Protein AF-S9QUI6-F1 (afdb_monomer_lite)

Structure (mmCIF, N/CA/C/O backbone):
data_AF-S9QUI6-F1
#
_entry.id   AF-S9QUI6-F1
#
loop_
_atom_site.group_PDB
_atom_site.id
_atom_site.type_symbol
_atom_site.label_atom_id
_atom_site.label_alt_id
_atom_site.label_comp_id
_atom_site.label_asym_id
_atom_site.label_entity_id
_atom_site.label_seq_id
_atom_site.pdbx_PDB_ins_code
_atom_site.Cartn_x
_atom_site.Cartn_y
_atom_site.Cartn_z
_atom_site.occupancy
_atom_site.B_iso_or_equiv
_atom_site.auth_seq_id
_atom_site.auth_comp_id
_atom_site.auth_asym_id
_atom_site.auth_atom_id
_atom_site.pdbx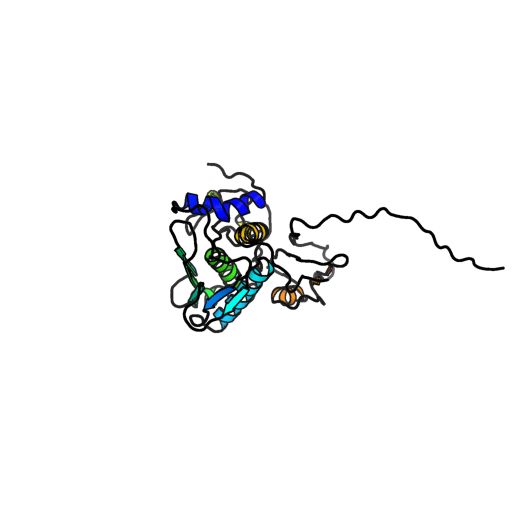_PDB_model_num
ATOM 1 N N . MET A 1 1 ? 25.481 9.337 -5.576 1.00 57.69 1 MET A N 1
ATOM 2 C CA . MET A 1 1 ? 26.014 8.060 -5.051 1.00 57.69 1 MET A CA 1
ATOM 3 C C . MET A 1 1 ? 25.507 6.963 -5.961 1.00 57.69 1 MET A C 1
ATOM 5 O O . MET A 1 1 ? 24.336 7.025 -6.307 1.00 57.69 1 MET A O 1
ATOM 9 N N . SER A 1 2 ? 26.355 6.026 -6.379 1.00 69.44 2 SER A N 1
ATOM 10 C CA . SER A 1 2 ? 25.908 4.877 -7.174 1.00 69.44 2 SER A CA 1
ATOM 11 C C . SER A 1 2 ? 24.993 3.977 -6.339 1.00 69.44 2 SER A C 1
ATOM 13 O O . SER A 1 2 ? 25.210 3.835 -5.134 1.00 69.44 2 SER A O 1
ATOM 15 N N . ALA A 1 3 ? 23.973 3.397 -6.971 1.00 80.00 3 ALA A N 1
ATOM 16 C CA . ALA A 1 3 ? 23.056 2.469 -6.322 1.00 80.00 3 ALA A CA 1
ATOM 17 C C . ALA A 1 3 ? 23.801 1.230 -5.795 1.00 80.00 3 ALA A C 1
ATOM 19 O O . ALA A 1 3 ? 24.728 0.737 -6.438 1.00 80.00 3 ALA A O 1
ATOM 20 N N . MET A 1 4 ? 23.378 0.709 -4.642 1.00 85.56 4 MET A N 1
ATOM 21 C CA . MET A 1 4 ? 23.984 -0.475 -4.016 1.00 85.56 4 MET A CA 1
ATOM 22 C C . MET A 1 4 ? 22.961 -1.613 -3.904 1.00 85.56 4 MET A C 1
ATOM 24 O O . MET A 1 4 ? 21.781 -1.336 -3.667 1.00 85.56 4 MET A O 1
ATOM 28 N N . PRO A 1 5 ? 23.363 -2.894 -4.025 1.00 89.50 5 PRO A N 1
ATOM 29 C CA . PRO A 1 5 ? 22.487 -4.001 -3.652 1.00 89.50 5 PRO A CA 1
ATOM 30 C C . PRO A 1 5 ? 22.103 -3.887 -2.173 1.00 89.50 5 PRO A C 1
ATOM 32 O O . PRO A 1 5 ? 22.959 -3.619 -1.329 1.00 89.50 5 PRO A O 1
ATOM 35 N N . ALA A 1 6 ? 20.830 -4.106 -1.847 1.00 92.50 6 ALA A N 1
ATOM 36 C CA . ALA A 1 6 ? 20.338 -4.035 -0.474 1.00 92.50 6 ALA A CA 1
ATOM 37 C C . ALA A 1 6 ? 19.440 -5.226 -0.138 1.00 92.50 6 ALA A C 1
ATOM 39 O O . ALA A 1 6 ? 18.602 -5.640 -0.941 1.00 92.50 6 ALA A O 1
ATOM 40 N N . ALA A 1 7 ? 19.603 -5.762 1.072 1.00 94.81 7 ALA A N 1
ATOM 41 C CA . ALA A 1 7 ? 18.718 -6.792 1.599 1.00 94.81 7 ALA A CA 1
ATOM 42 C C . ALA A 1 7 ? 17.319 -6.218 1.871 1.00 94.81 7 ALA A C 1
ATOM 44 O O . ALA A 1 7 ? 17.175 -5.036 2.186 1.00 94.81 7 ALA A O 1
ATOM 45 N N . THR A 1 8 ? 16.290 -7.068 1.848 1.00 94.31 8 THR A N 1
ATOM 46 C CA . THR A 1 8 ? 14.895 -6.680 2.127 1.00 94.31 8 THR A CA 1
ATOM 47 C C . THR A 1 8 ? 14.743 -5.919 3.452 1.00 94.31 8 THR A C 1
ATOM 49 O O . THR A 1 8 ? 13.993 -4.951 3.523 1.00 94.31 8 THR A O 1
ATOM 52 N N . GLN A 1 9 ? 15.511 -6.280 4.488 1.00 94.88 9 GLN A N 1
ATOM 53 C CA . GLN A 1 9 ? 15.510 -5.564 5.770 1.00 94.88 9 GLN A CA 1
ATOM 54 C C . GLN A 1 9 ? 16.021 -4.121 5.652 1.00 94.88 9 GLN A C 1
ATOM 56 O O . GLN A 1 9 ? 15.495 -3.226 6.309 1.00 94.88 9 GLN A O 1
ATOM 61 N N . THR A 1 10 ? 17.033 -3.884 4.817 1.00 97.31 10 THR A N 1
ATOM 62 C CA . THR A 1 10 ? 17.570 -2.543 4.556 1.00 97.31 10 THR A CA 1
ATOM 63 C C . THR A 1 10 ? 16.540 -1.682 3.833 1.00 97.31 10 THR A C 1
ATOM 65 O O . THR A 1 10 ? 16.342 -0.532 4.215 1.00 97.31 10 THR A O 1
ATOM 68 N N . LEU A 1 11 ? 15.844 -2.252 2.843 1.00 97.56 11 LEU A N 1
ATOM 69 C CA . LEU A 1 11 ? 14.740 -1.589 2.143 1.00 97.56 11 LEU A CA 1
ATOM 70 C C . LEU A 1 11 ? 13.614 -1.214 3.122 1.00 97.56 11 LEU A C 1
ATOM 72 O O . LEU A 1 11 ? 13.184 -0.064 3.170 1.00 97.56 11 LEU A O 1
ATOM 76 N N . ALA A 1 12 ? 13.207 -2.156 3.976 1.00 97.56 12 ALA A N 1
ATOM 77 C CA . ALA A 1 12 ? 12.178 -1.940 4.991 1.00 97.56 12 ALA A CA 1
ATOM 78 C C . ALA A 1 12 ? 12.547 -0.845 6.009 1.00 97.56 12 ALA A C 1
ATOM 80 O O . ALA A 1 12 ? 11.722 0.008 6.348 1.00 97.56 12 ALA A O 1
ATOM 81 N N . HIS A 1 13 ? 13.797 -0.842 6.482 1.00 96.56 13 HIS A N 1
ATOM 82 C CA . HIS A 1 13 ? 14.309 0.206 7.365 1.00 96.56 13 HIS A CA 1
ATOM 83 C C . HIS A 1 13 ? 14.313 1.569 6.667 1.00 96.56 13 HIS A C 1
ATOM 85 O O . HIS A 1 13 ? 13.917 2.571 7.262 1.00 96.56 13 HIS A O 1
ATOM 91 N N . TYR A 1 14 ? 14.719 1.618 5.395 1.00 97.25 14 TYR A N 1
ATOM 92 C CA . TYR A 1 14 ? 14.745 2.864 4.640 1.00 97.25 14 TYR A CA 1
ATOM 93 C C . TYR A 1 14 ? 13.354 3.505 4.551 1.00 97.25 14 TYR A C 1
ATOM 95 O O . TYR A 1 14 ? 13.214 4.667 4.925 1.00 97.25 14 TYR A O 1
ATOM 103 N N . MET A 1 15 ? 12.321 2.738 4.178 1.00 97.69 15 MET A N 1
ATOM 104 C CA . MET A 1 15 ? 10.939 3.244 4.067 1.00 97.69 15 MET A CA 1
ATOM 105 C C . MET A 1 15 ? 10.377 3.802 5.380 1.00 97.69 15 MET A C 1
ATOM 107 O O . MET A 1 15 ? 9.485 4.642 5.360 1.00 97.69 15 MET A O 1
ATOM 111 N N . THR A 1 16 ? 10.857 3.325 6.528 1.00 97.00 16 THR A N 1
ATOM 112 C CA . THR A 1 16 ? 10.292 3.674 7.843 1.00 97.00 16 THR A CA 1
ATOM 113 C C . THR A 1 16 ? 11.088 4.732 8.599 1.00 97.00 16 THR A C 1
ATOM 115 O O . THR A 1 16 ? 10.525 5.359 9.495 1.00 97.00 16 THR A O 1
ATOM 118 N N . HIS A 1 17 ? 12.370 4.920 8.266 1.00 93.50 17 HIS A N 1
ATOM 119 C CA . HIS A 1 17 ? 13.295 5.768 9.027 1.00 93.50 17 HIS A CA 1
ATOM 120 C C . HIS A 1 17 ? 14.046 6.783 8.156 1.00 93.50 17 HIS A C 1
ATOM 122 O O . HIS A 1 17 ? 14.102 7.976 8.456 1.00 93.50 17 HIS A O 1
ATOM 128 N N . GLU A 1 18 ? 14.660 6.308 7.075 1.00 94.75 18 GLU A N 1
ATOM 129 C CA . GLU A 1 18 ? 15.613 7.114 6.305 1.00 94.75 18 GLU A CA 1
ATOM 130 C C . GLU A 1 18 ? 14.945 7.936 5.206 1.00 94.75 18 GLU A C 1
ATOM 132 O O . GLU A 1 18 ? 15.421 9.026 4.901 1.00 94.75 18 GLU A O 1
ATOM 137 N N . TYR A 1 19 ? 13.835 7.454 4.641 1.00 95.81 19 TYR A N 1
ATOM 138 C CA . TYR A 1 19 ? 13.061 8.199 3.651 1.00 95.81 19 TYR A CA 1
ATOM 139 C C . TYR A 1 19 ? 12.585 9.541 4.220 1.00 95.81 19 TYR A C 1
ATOM 141 O O . TYR A 1 19 ? 12.896 10.591 3.671 1.00 95.81 19 TYR A O 1
ATOM 149 N N . TRP A 1 20 ? 11.927 9.529 5.383 1.00 94.44 20 TRP A N 1
ATOM 150 C CA . TRP A 1 20 ? 11.390 10.743 6.009 1.00 94.44 20 TRP A CA 1
ATOM 151 C C . TRP A 1 20 ? 12.479 11.758 6.372 1.00 94.44 20 TRP A C 1
ATOM 153 O O . TRP A 1 20 ? 12.295 12.964 6.207 1.00 94.44 20 TRP A O 1
ATOM 163 N N . ARG A 1 21 ? 13.649 11.269 6.802 1.00 92.00 21 ARG A N 1
ATOM 164 C CA . ARG A 1 21 ? 14.838 12.103 7.014 1.00 92.00 21 ARG A CA 1
ATOM 165 C C . ARG A 1 21 ? 15.329 12.718 5.701 1.00 92.00 21 ARG A C 1
ATOM 167 O O . ARG A 1 21 ? 15.701 13.889 5.689 1.00 92.00 21 ARG A O 1
ATOM 174 N N . ALA A 1 22 ? 15.371 11.937 4.624 1.00 92.19 22 ALA A N 1
ATOM 175 C CA . ALA A 1 22 ? 15.836 12.388 3.315 1.00 92.19 22 ALA A CA 1
ATOM 176 C C . ALA A 1 22 ? 14.895 13.429 2.683 1.00 92.19 22 ALA A C 1
ATOM 178 O O . ALA A 1 22 ? 15.376 14.356 2.038 1.00 92.19 22 ALA A O 1
ATOM 179 N N . GLU A 1 23 ? 13.595 13.345 2.966 1.00 92.12 23 GLU A N 1
ATOM 180 C CA . GLU A 1 23 ? 12.584 14.362 2.628 1.00 92.12 23 GLU A CA 1
ATOM 181 C C . GLU A 1 23 ? 12.680 15.635 3.503 1.00 92.12 23 GLU A C 1
ATOM 183 O O . GLU A 1 23 ? 11.894 16.569 3.353 1.00 92.12 23 GLU A O 1
ATOM 188 N N . GLY A 1 24 ? 13.638 15.705 4.436 1.00 91.62 24 GLY A N 1
ATOM 189 C CA . GLY A 1 24 ? 13.878 16.887 5.269 1.00 91.62 24 GLY A CA 1
ATOM 190 C C . GLY A 1 24 ? 12.848 17.101 6.382 1.00 91.62 24 GLY A C 1
ATOM 191 O O . GLY A 1 24 ? 12.740 18.207 6.918 1.00 91.62 24 GLY A O 1
ATOM 192 N N . LEU A 1 25 ? 12.088 16.066 6.750 1.00 92.31 25 LEU A N 1
ATOM 193 C CA . LEU A 1 25 ? 11.063 16.158 7.789 1.00 92.31 25 LEU A CA 1
ATOM 194 C C . LEU A 1 25 ? 11.679 16.173 9.201 1.00 92.31 25 LEU A C 1
ATOM 196 O O . LEU A 1 25 ? 12.752 15.611 9.432 1.00 92.31 25 LEU A O 1
ATOM 200 N N . PRO A 1 26 ? 11.005 16.785 10.196 1.00 90.38 26 PRO A N 1
ATOM 201 C CA . PRO A 1 26 ? 11.533 16.914 11.558 1.00 90.38 26 PRO A CA 1
ATOM 202 C C . PRO A 1 26 ? 11.476 15.612 12.378 1.00 90.38 26 PRO A C 1
ATOM 204 O O . PRO A 1 26 ? 11.795 15.626 13.567 1.00 90.38 26 PRO A O 1
ATOM 207 N N . PHE A 1 27 ? 11.063 14.503 11.766 1.00 90.81 27 PHE A N 1
ATOM 208 C CA . PHE A 1 27 ? 10.958 13.178 12.363 1.00 90.81 27 PHE A CA 1
ATOM 209 C C . PHE A 1 27 ? 11.619 12.140 11.458 1.00 90.81 27 PHE A C 1
ATOM 211 O O . PHE A 1 27 ? 11.662 12.287 10.241 1.00 90.81 27 PHE A O 1
ATOM 218 N N . THR A 1 28 ? 12.107 11.061 12.062 1.00 91.38 28 THR A N 1
ATOM 219 C CA . THR A 1 28 ? 12.644 9.917 11.317 1.00 91.38 28 THR A CA 1
ATOM 220 C C . THR A 1 28 ? 11.572 8.874 11.044 1.00 91.38 28 THR A C 1
ATOM 222 O O . THR A 1 28 ? 11.625 8.216 10.023 1.00 91.38 28 THR A O 1
ATOM 225 N N . THR A 1 29 ? 10.564 8.747 11.903 1.00 95.00 29 THR A N 1
ATOM 226 C CA . THR A 1 29 ? 9.504 7.745 11.760 1.00 95.00 29 THR A CA 1
ATOM 227 C C . THR A 1 29 ? 8.148 8.424 11.703 1.00 95.00 29 THR A C 1
ATOM 229 O O . THR A 1 29 ? 7.872 9.292 12.527 1.00 95.00 29 THR A O 1
ATOM 232 N N . LEU A 1 30 ? 7.293 7.996 10.775 1.00 97.38 30 LEU A N 1
ATOM 233 C CA . LEU A 1 30 ? 5.915 8.459 10.639 1.00 97.38 30 LEU A CA 1
ATOM 234 C C . LEU A 1 30 ? 4.957 7.301 10.938 1.00 97.38 30 LEU A C 1
ATOM 236 O O . LEU A 1 30 ? 5.094 6.233 10.349 1.00 97.38 30 LEU A O 1
ATOM 240 N N . ARG A 1 31 ? 4.006 7.474 11.864 1.00 97.75 31 ARG A N 1
ATOM 241 C CA . ARG A 1 31 ? 2.974 6.454 12.147 1.00 97.75 31 ARG A CA 1
ATOM 242 C C . ARG A 1 31 ? 1.759 7.003 12.884 1.00 97.75 31 ARG A C 1
ATOM 244 O O . ARG A 1 31 ? 1.856 7.996 13.604 1.00 97.75 31 ARG A O 1
ATOM 251 N N . HIS A 1 32 ? 0.624 6.319 12.799 1.00 97.62 32 HIS A N 1
ATOM 252 C CA . HIS A 1 32 ? -0.526 6.600 13.656 1.00 97.62 32 HIS A CA 1
ATOM 253 C C . HIS A 1 32 ? -0.232 6.264 15.124 1.00 97.62 32 HIS A C 1
ATOM 255 O O . HIS A 1 32 ? 0.371 5.236 15.441 1.00 97.62 32 HIS A O 1
ATOM 261 N N . ALA A 1 33 ? -0.724 7.102 16.040 1.00 94.19 33 ALA A N 1
ATOM 262 C CA . ALA A 1 33 ? -0.761 6.753 17.456 1.00 94.19 33 ALA A CA 1
ATOM 263 C C . ALA A 1 33 ? -1.793 5.643 17.702 1.00 94.19 33 ALA A C 1
ATOM 265 O O . ALA A 1 33 ? -2.994 5.847 17.502 1.00 94.19 33 ALA A O 1
ATOM 266 N N . VAL A 1 34 ? -1.303 4.497 18.170 1.00 92.00 34 VAL A N 1
ATOM 267 C CA . VAL A 1 34 ? -2.084 3.345 18.634 1.00 92.00 34 VAL A CA 1
ATOM 268 C C . VAL A 1 34 ? -1.510 2.856 19.962 1.00 92.00 34 VAL A C 1
ATOM 270 O O . VAL A 1 34 ? -0.319 3.025 20.229 1.00 92.00 34 VAL A O 1
ATOM 273 N N . THR A 1 35 ? -2.336 2.243 20.803 1.00 89.25 35 THR A N 1
ATOM 274 C CA . THR A 1 35 ? -1.895 1.659 22.081 1.00 89.25 35 THR A CA 1
ATOM 275 C C . THR A 1 35 ? -1.886 0.131 21.986 1.00 89.25 35 THR A C 1
ATOM 277 O O . THR A 1 35 ? -2.474 -0.430 21.060 1.00 89.25 35 THR A O 1
ATOM 280 N N . PRO A 1 36 ? -1.256 -0.592 22.931 1.00 85.19 36 PRO A N 1
ATOM 281 C CA . PRO A 1 36 ? -1.354 -2.052 22.976 1.00 85.19 36 PRO A CA 1
ATOM 282 C C . PRO A 1 36 ? -2.796 -2.580 23.057 1.00 85.19 36 PRO A C 1
ATOM 284 O O . PRO A 1 36 ? -3.049 -3.700 22.632 1.00 85.19 36 PRO A O 1
ATOM 287 N N . THR A 1 37 ? -3.727 -1.779 23.585 1.00 85.94 37 THR A N 1
ATOM 288 C CA . THR A 1 37 ? -5.143 -2.134 23.774 1.00 85.94 37 THR A CA 1
ATOM 289 C C . THR A 1 37 ? -6.086 -1.489 22.755 1.00 85.94 37 THR A C 1
ATOM 291 O O . THR A 1 37 ? -7.244 -1.884 22.671 1.00 85.94 37 THR A O 1
ATOM 294 N N . ASN A 1 38 ? -5.618 -0.511 21.974 1.00 90.31 38 ASN A N 1
ATOM 295 C CA . ASN A 1 38 ? -6.395 0.167 20.943 1.00 90.31 38 ASN A CA 1
ATOM 296 C C . ASN A 1 38 ? -5.560 0.317 19.666 1.00 90.31 38 ASN A C 1
ATOM 298 O O . ASN A 1 38 ? -4.773 1.256 19.519 1.00 90.31 38 ASN A O 1
ATOM 302 N N . LYS A 1 39 ? -5.771 -0.625 18.745 1.00 94.25 39 LYS A N 1
ATOM 303 C CA . LYS A 1 39 ? -5.123 -0.715 17.430 1.00 94.25 39 LYS A CA 1
ATOM 304 C C . LYS A 1 39 ? -6.011 -0.206 16.291 1.00 94.25 39 LYS A C 1
ATOM 306 O O . LYS A 1 39 ? -5.760 -0.514 15.130 1.00 94.25 39 LYS A O 1
ATOM 311 N N . VAL A 1 40 ? -7.058 0.554 16.614 1.00 96.81 40 VAL A N 1
ATOM 312 C CA . VAL A 1 40 ? -8.049 0.990 15.628 1.00 96.81 40 VAL A CA 1
ATOM 313 C C . VAL A 1 40 ? -7.549 2.201 14.843 1.00 96.81 40 VAL A C 1
ATOM 315 O O . VAL A 1 40 ? -7.233 3.250 15.413 1.00 96.81 40 VAL A O 1
ATOM 318 N N . VAL A 1 41 ? -7.573 2.083 13.517 1.00 98.06 41 VAL A N 1
ATOM 319 C CA . VAL A 1 41 ? -7.421 3.198 12.581 1.00 98.06 41 VAL A CA 1
ATOM 320 C C . VAL A 1 41 ? -8.751 3.404 11.866 1.00 98.06 41 VAL A C 1
ATOM 322 O O . VAL A 1 41 ? -9.195 2.558 11.094 1.00 98.06 41 VAL A O 1
ATOM 325 N N . THR A 1 42 ? -9.431 4.517 12.148 1.00 98.50 42 THR A N 1
ATOM 326 C CA . THR A 1 42 ? -10.700 4.819 11.481 1.00 98.50 42 THR A CA 1
ATOM 327 C C . THR A 1 42 ? -10.459 5.313 10.062 1.00 98.50 42 THR A C 1
ATOM 329 O O . THR A 1 42 ? -9.605 6.172 9.838 1.00 98.50 42 THR A O 1
ATOM 332 N N . VAL A 1 43 ? -11.231 4.795 9.115 1.00 98.81 43 VAL A N 1
ATOM 333 C CA . VAL A 1 43 ? -11.142 5.146 7.695 1.00 98.81 43 VAL A CA 1
ATOM 334 C C . VAL A 1 43 ? -12.486 5.666 7.213 1.00 98.81 43 VAL A C 1
ATOM 336 O O . VAL A 1 43 ? -13.525 5.183 7.654 1.00 98.81 43 VAL A O 1
ATOM 339 N N . ASN A 1 44 ? -12.484 6.645 6.322 1.00 98.75 44 ASN A N 1
ATOM 340 C CA . ASN A 1 44 ? -13.707 7.168 5.735 1.00 98.75 44 ASN A CA 1
ATOM 341 C C . ASN A 1 44 ? -13.647 7.049 4.219 1.00 98.75 44 ASN A C 1
ATOM 343 O O . ASN A 1 44 ? -12.803 7.672 3.581 1.00 98.75 44 ASN A O 1
ATOM 347 N N . LEU A 1 45 ? -14.547 6.228 3.680 1.00 98.81 45 LEU A N 1
ATOM 348 C CA . LEU A 1 45 ? -14.633 5.906 2.259 1.00 98.81 45 LEU A CA 1
ATOM 349 C C . LEU A 1 45 ? -15.788 6.636 1.558 1.00 98.81 45 LEU A C 1
ATOM 351 O O . LEU A 1 45 ? -16.017 6.404 0.376 1.00 98.81 45 LEU A O 1
ATOM 355 N N . THR A 1 46 ? -16.543 7.495 2.255 1.00 98.56 46 THR A N 1
ATOM 356 C CA . THR A 1 46 ? -17.748 8.124 1.686 1.00 98.56 46 THR A CA 1
ATOM 357 C C . THR A 1 46 ? -17.436 9.121 0.575 1.00 98.56 46 THR A C 1
ATOM 359 O O . THR A 1 46 ? -18.339 9.482 -0.169 1.00 98.56 46 THR A O 1
ATOM 362 N N . GLY A 1 47 ? -16.181 9.572 0.470 1.00 98.12 47 GLY A N 1
ATOM 363 C CA . GLY A 1 47 ? -15.691 10.407 -0.627 1.00 98.12 47 GLY A CA 1
ATOM 364 C C . GLY A 1 47 ? -15.318 9.630 -1.892 1.00 98.12 47 GLY A C 1
ATOM 365 O O . GLY A 1 47 ? -14.783 10.235 -2.807 1.00 98.12 47 GLY A O 1
ATOM 366 N N . LEU A 1 48 ? -15.551 8.313 -1.938 1.00 98.69 48 LEU A N 1
ATOM 367 C CA . LEU A 1 48 ? -15.280 7.472 -3.103 1.00 98.69 48 LEU A CA 1
ATOM 368 C C . LEU A 1 48 ? -16.576 6.986 -3.765 1.00 98.69 48 LEU A C 1
ATOM 370 O O . LEU A 1 48 ? -17.547 6.629 -3.085 1.00 98.69 48 LEU A O 1
ATOM 374 N N . THR A 1 49 ? -16.525 6.842 -5.087 1.00 98.56 49 THR A N 1
ATOM 375 C CA . THR A 1 49 ? -17.418 6.003 -5.904 1.00 98.56 49 THR A CA 1
ATOM 376 C C . THR A 1 49 ? -17.476 4.552 -5.412 1.00 98.56 49 THR A C 1
ATOM 378 O O . THR A 1 49 ? -16.590 4.079 -4.698 1.00 98.56 49 THR A O 1
ATOM 381 N N . ALA A 1 50 ? -18.514 3.805 -5.803 1.00 98.56 50 ALA A N 1
ATOM 382 C CA . ALA A 1 50 ? -18.713 2.422 -5.356 1.00 98.56 50 ALA A CA 1
ATOM 383 C C . ALA A 1 50 ? -17.527 1.506 -5.716 1.00 98.56 50 ALA A C 1
ATOM 385 O O . ALA A 1 50 ? -17.071 0.716 -4.884 1.00 98.56 50 ALA A O 1
ATOM 386 N N . GLU A 1 51 ? -16.988 1.652 -6.926 1.00 98.44 51 GLU A N 1
ATOM 387 C CA . GLU A 1 51 ? -15.807 0.938 -7.407 1.00 98.44 51 GLU A CA 1
ATOM 388 C C . GLU A 1 51 ? -14.561 1.301 -6.589 1.00 98.44 51 GLU A C 1
ATOM 390 O O . GLU A 1 51 ? -13.816 0.410 -6.171 1.00 98.44 51 GLU A O 1
ATOM 395 N N . GLY A 1 52 ? -14.362 2.591 -6.296 1.00 98.62 52 GLY A N 1
ATOM 396 C CA . GLY A 1 52 ? -13.273 3.064 -5.441 1.00 98.62 52 GLY A CA 1
ATOM 397 C C . GLY A 1 52 ? -13.371 2.519 -4.017 1.00 98.62 52 GLY A C 1
ATOM 398 O O . GLY A 1 52 ? -12.388 2.009 -3.480 1.00 98.62 52 GLY A O 1
ATOM 399 N N . GLN A 1 53 ? -14.565 2.536 -3.414 1.00 98.81 53 GLN A N 1
ATOM 400 C CA . GLN A 1 53 ? -14.784 1.949 -2.088 1.00 98.81 53 GLN A CA 1
ATOM 401 C C . GLN A 1 53 ? -14.478 0.451 -2.072 1.00 98.81 53 GLN A C 1
ATOM 403 O O . GLN A 1 53 ? -13.897 -0.051 -1.109 1.00 98.81 53 GLN A O 1
ATOM 408 N N . TRP A 1 54 ? -14.869 -0.280 -3.120 1.00 98.62 54 TRP A N 1
ATOM 409 C CA . TRP A 1 54 ? -14.586 -1.708 -3.215 1.00 98.62 54 TRP A CA 1
ATOM 410 C C . TRP A 1 54 ? -13.079 -1.976 -3.241 1.00 98.62 54 TRP A C 1
ATOM 412 O O . TRP A 1 54 ? -12.603 -2.757 -2.412 1.00 98.62 54 TRP A O 1
ATOM 422 N N . LEU A 1 55 ? -12.327 -1.283 -4.106 1.00 98.69 55 LEU A N 1
ATOM 423 C CA . LEU A 1 55 ? -10.865 -1.391 -4.186 1.00 98.69 55 LEU A CA 1
ATOM 424 C C . LEU A 1 55 ? -10.183 -1.006 -2.867 1.00 98.69 55 LEU A C 1
ATOM 426 O O . LEU A 1 55 ? -9.328 -1.752 -2.384 1.00 98.69 55 LEU A O 1
ATOM 430 N N . ALA A 1 56 ? -10.593 0.110 -2.257 1.00 98.81 56 ALA A N 1
ATOM 431 C CA . ALA A 1 56 ? -10.057 0.575 -0.981 1.00 98.81 56 ALA A CA 1
ATOM 432 C C . ALA A 1 56 ? -10.246 -0.473 0.124 1.00 98.81 56 ALA A C 1
ATOM 434 O O . ALA A 1 56 ? -9.303 -0.767 0.855 1.00 98.81 56 ALA A O 1
ATOM 435 N N . ARG A 1 57 ? -11.425 -1.105 0.213 1.00 98.75 57 ARG A N 1
ATOM 436 C CA . ARG A 1 57 ? -11.686 -2.192 1.175 1.00 98.75 57 ARG A CA 1
ATOM 437 C C . ARG A 1 57 ? -10.778 -3.397 0.951 1.00 98.75 57 ARG A C 1
ATOM 439 O O . ARG A 1 57 ? -10.227 -3.910 1.921 1.00 98.75 57 ARG A O 1
ATOM 446 N N . GLN A 1 58 ? -10.578 -3.816 -0.301 1.00 98.31 58 GLN A N 1
ATOM 447 C CA . GLN A 1 58 ? -9.689 -4.945 -0.604 1.00 98.31 58 GLN A CA 1
ATOM 448 C C . GLN A 1 58 ? -8.231 -4.612 -0.232 1.00 98.31 58 GLN A C 1
ATOM 450 O O . GLN A 1 58 ? -7.507 -5.453 0.298 1.00 98.31 58 GLN A O 1
ATOM 455 N N . ALA A 1 59 ? -7.798 -3.367 -0.449 1.00 98.62 59 ALA A N 1
ATOM 456 C CA . ALA A 1 59 ? -6.446 -2.927 -0.118 1.00 98.62 59 ALA A CA 1
ATOM 457 C C . ALA A 1 59 ? -6.248 -2.761 1.402 1.00 98.62 59 ALA A C 1
ATOM 459 O O . ALA A 1 59 ? -5.203 -3.134 1.935 1.00 98.62 59 ALA A O 1
ATOM 460 N N . LEU A 1 60 ? -7.263 -2.283 2.129 1.00 98.69 60 LEU A N 1
ATOM 461 C CA . LEU A 1 60 ? -7.273 -2.264 3.597 1.00 98.69 60 LEU A CA 1
ATOM 462 C C . LEU A 1 60 ? -7.235 -3.685 4.178 1.00 98.69 60 LEU A C 1
ATOM 464 O O . LEU A 1 60 ? -6.508 -3.927 5.142 1.00 98.69 60 LEU A O 1
ATOM 468 N N . GLU A 1 61 ? -7.959 -4.639 3.583 1.00 97.25 61 GLU A N 1
ATOM 469 C CA . GLU A 1 61 ? -7.871 -6.060 3.947 1.00 97.25 61 GLU A CA 1
ATOM 470 C C . GLU A 1 61 ? -6.453 -6.607 3.711 1.00 97.25 61 GLU A C 1
ATOM 472 O O . GLU A 1 61 ? -5.906 -7.307 4.567 1.00 97.25 61 GLU A O 1
ATOM 477 N N . ALA A 1 62 ? -5.817 -6.237 2.594 1.00 97.38 62 ALA A N 1
ATOM 478 C CA . ALA A 1 62 ? -4.439 -6.610 2.288 1.00 97.38 62 ALA A CA 1
ATOM 479 C C . ALA A 1 62 ? -3.456 -6.123 3.358 1.00 97.38 62 ALA A C 1
ATOM 481 O O . ALA A 1 62 ? -2.665 -6.918 3.867 1.00 97.38 62 ALA A O 1
ATOM 482 N N . TRP A 1 63 ? -3.538 -4.853 3.757 1.00 98.19 63 TRP A N 1
ATOM 483 C CA . TRP A 1 63 ? -2.710 -4.317 4.836 1.00 98.19 63 TRP A CA 1
ATOM 484 C C . TRP A 1 63 ? -3.022 -4.978 6.181 1.00 98.19 63 TRP A C 1
ATOM 486 O O . TRP A 1 63 ? -2.096 -5.415 6.862 1.00 98.19 63 TRP A O 1
ATOM 496 N N . LYS A 1 64 ? -4.304 -5.150 6.535 1.00 95.88 64 LYS A N 1
ATOM 497 C CA . LYS A 1 64 ? -4.734 -5.826 7.776 1.00 95.88 64 LYS A CA 1
ATOM 498 C C . LYS A 1 64 ? -4.182 -7.247 7.891 1.00 95.88 64 LYS A C 1
ATOM 500 O O . LYS A 1 64 ? -3.895 -7.703 8.992 1.00 95.88 64 LYS A O 1
ATOM 505 N N . SER A 1 65 ? -3.991 -7.941 6.769 1.00 94.12 65 SER A N 1
ATOM 506 C CA . SER A 1 65 ? -3.437 -9.299 6.766 1.00 94.12 65 SER A CA 1
ATOM 507 C C . SER A 1 65 ? -1.970 -9.386 7.212 1.00 94.12 65 SER A C 1
ATOM 509 O O . SER A 1 65 ? -1.508 -10.477 7.535 1.00 94.12 65 SER A O 1
ATOM 511 N N . VAL A 1 66 ? -1.244 -8.261 7.254 1.00 95.31 66 VAL A N 1
ATOM 512 C CA . VAL A 1 66 ? 0.200 -8.214 7.550 1.00 95.31 66 VAL A CA 1
ATOM 513 C C . VAL A 1 66 ? 0.566 -7.297 8.717 1.00 95.31 66 VAL A C 1
ATOM 515 O O . VAL A 1 66 ? 1.742 -7.238 9.077 1.00 95.31 66 VAL A O 1
ATOM 518 N N . VAL A 1 67 ? -0.402 -6.615 9.340 1.00 95.00 67 VAL A N 1
ATOM 519 C CA . VAL A 1 67 ? -0.161 -5.616 10.395 1.00 95.00 67 VAL A CA 1
ATOM 520 C C . VAL A 1 67 ? -1.123 -5.767 11.580 1.00 95.00 67 VAL A C 1
ATOM 522 O O . VAL A 1 67 ? -2.293 -6.089 11.404 1.00 95.00 67 VAL A O 1
ATOM 525 N N . ASP A 1 68 ? -0.652 -5.480 12.795 1.00 95.19 68 ASP A N 1
ATOM 526 C CA . ASP A 1 68 ? -1.470 -5.407 14.020 1.00 95.19 68 ASP A CA 1
ATOM 527 C C . ASP A 1 68 ? -2.296 -4.106 14.101 1.00 95.19 68 ASP A C 1
ATOM 529 O O . ASP A 1 68 ? -2.129 -3.300 15.021 1.00 95.19 68 ASP A O 1
ATOM 533 N N . LEU A 1 69 ? -3.154 -3.866 13.104 1.00 96.19 69 LEU A N 1
ATOM 534 C CA . LEU A 1 69 ? -4.115 -2.759 13.069 1.00 96.19 69 LEU A CA 1
ATOM 535 C C . LEU A 1 69 ? -5.513 -3.262 12.717 1.00 96.19 69 LEU A C 1
ATOM 537 O O . LEU A 1 69 ? -5.684 -4.215 11.957 1.00 96.19 69 LEU A O 1
ATOM 541 N N . ASP A 1 70 ? -6.522 -2.563 13.230 1.00 95.69 70 ASP A N 1
ATOM 542 C CA . ASP A 1 70 ? -7.916 -2.774 12.858 1.00 95.69 70 ASP A CA 1
ATOM 543 C C . ASP A 1 70 ? -8.467 -1.544 12.132 1.00 95.69 70 ASP A C 1
ATOM 545 O O . ASP A 1 70 ? -8.589 -0.461 12.710 1.00 95.69 70 ASP A O 1
ATOM 549 N N . PHE A 1 71 ? -8.783 -1.700 10.848 1.00 98.06 71 PHE A N 1
ATOM 550 C CA . PHE A 1 71 ? -9.389 -0.637 10.054 1.00 98.06 71 PHE A CA 1
ATOM 551 C C . PHE A 1 71 ? -10.895 -0.616 10.271 1.00 98.06 71 PHE A C 1
ATOM 553 O O . PHE A 1 71 ? -11.581 -1.598 9.989 1.00 98.06 71 PHE A O 1
ATOM 560 N N . ARG A 1 72 ? -11.414 0.518 10.750 1.00 98.25 72 ARG A N 1
ATOM 561 C CA . ARG A 1 72 ? -12.844 0.682 11.028 1.00 98.25 72 ARG A CA 1
ATOM 562 C C . ARG A 1 72 ? -13.438 1.796 10.185 1.00 98.25 72 ARG A C 1
ATOM 564 O O . ARG A 1 72 ? -13.105 2.963 10.389 1.00 98.25 72 ARG A O 1
ATOM 571 N N . GLU A 1 73 ? -14.338 1.435 9.278 1.00 98.62 73 GLU A N 1
ATOM 572 C CA . GLU A 1 73 ? -15.081 2.412 8.485 1.00 98.62 73 GLU A CA 1
ATOM 573 C C . GLU A 1 73 ? -15.940 3.316 9.381 1.00 98.62 73 GLU A C 1
ATOM 575 O O . GLU A 1 73 ? -16.582 2.866 10.333 1.00 98.62 73 GLU A O 1
ATOM 580 N N . VAL A 1 74 ? -15.926 4.610 9.077 1.00 98.62 74 VAL A N 1
ATOM 581 C CA . VAL A 1 74 ? -16.784 5.642 9.664 1.00 98.62 74 VAL A CA 1
ATOM 582 C C . VAL A 1 74 ? -17.349 6.512 8.543 1.00 98.62 74 VAL A C 1
ATOM 584 O O . VAL A 1 74 ? -16.740 6.640 7.485 1.00 98.62 74 VAL A O 1
ATOM 587 N N . THR A 1 75 ? -18.503 7.132 8.778 1.00 97.75 75 THR A N 1
ATOM 588 C CA . THR A 1 75 ? -19.182 7.985 7.786 1.00 97.75 75 THR A CA 1
ATOM 589 C C . THR A 1 75 ? -18.849 9.473 7.926 1.00 97.75 75 THR A C 1
ATOM 591 O O . THR A 1 75 ? -19.210 10.273 7.070 1.00 97.75 75 THR A O 1
ATOM 594 N N . SER A 1 76 ? -18.159 9.868 8.999 1.00 96.56 76 SER A N 1
ATOM 595 C CA . SER A 1 76 ? -17.756 11.252 9.264 1.00 96.56 76 SER A CA 1
ATOM 596 C C . SER A 1 76 ? -16.410 11.295 9.981 1.00 96.56 76 SER A C 1
ATOM 598 O O . SER A 1 76 ? -16.175 10.503 10.898 1.00 96.56 76 SER A O 1
ATOM 600 N N . GLY A 1 77 ? -15.543 12.242 9.612 1.00 95.56 77 GLY A N 1
ATOM 601 C CA . GLY A 1 77 ? -14.170 12.285 10.123 1.00 95.56 77 GLY A CA 1
ATOM 602 C C . GLY A 1 77 ? -13.387 11.039 9.703 1.00 95.56 77 GLY A C 1
ATOM 603 O O . GLY A 1 77 ? -13.653 10.495 8.640 1.00 95.56 77 GLY A O 1
ATOM 604 N N . GLY A 1 78 ? -12.442 10.589 10.530 1.00 96.38 78 GLY A N 1
ATOM 605 C CA . GLY A 1 78 ? -11.572 9.443 10.241 1.00 96.38 78 GLY A CA 1
ATOM 606 C C . GLY A 1 78 ? -10.095 9.804 10.377 1.00 96.38 78 GLY A C 1
ATOM 607 O O . GLY A 1 78 ? -9.714 10.958 10.193 1.00 96.38 78 GLY A O 1
ATOM 608 N N . LYS A 1 79 ? -9.253 8.826 10.724 1.00 98.12 79 LYS A N 1
ATOM 609 C CA . LYS A 1 79 ? -7.792 8.993 10.699 1.00 98.12 79 LYS A CA 1
ATOM 610 C C . LYS A 1 79 ? -7.251 8.973 9.272 1.00 98.12 79 LYS A C 1
ATOM 612 O O . LYS A 1 79 ? -6.262 9.648 9.012 1.00 98.12 79 LYS A O 1
ATOM 617 N N . ILE A 1 80 ? -7.898 8.230 8.376 1.00 98.75 80 ILE A N 1
ATOM 618 C CA . ILE A 1 80 ? -7.604 8.224 6.941 1.00 98.75 80 ILE A CA 1
ATOM 619 C C . ILE A 1 80 ? -8.885 8.592 6.192 1.00 98.75 80 ILE A C 1
ATOM 621 O O . ILE A 1 80 ? -9.906 7.917 6.331 1.00 98.75 80 ILE A O 1
ATOM 625 N N . LEU A 1 81 ? -8.835 9.673 5.422 1.00 98.69 81 LEU A N 1
ATOM 626 C CA . LEU A 1 81 ? -9.919 10.129 4.558 1.00 98.69 81 LEU A CA 1
ATOM 627 C C . LEU A 1 81 ? -9.614 9.715 3.121 1.00 98.69 81 LEU A C 1
ATOM 629 O O . LEU A 1 81 ? -8.522 9.997 2.636 1.00 98.69 81 LEU A O 1
ATOM 633 N N . PHE A 1 82 ? -10.565 9.082 2.446 1.00 98.81 82 PHE A N 1
ATOM 634 C CA . PHE A 1 82 ? -10.450 8.744 1.033 1.00 98.81 82 PHE A CA 1
ATOM 635 C C . PHE A 1 82 ? -11.353 9.642 0.192 1.00 98.81 82 PHE A C 1
ATOM 637 O O . PHE A 1 82 ? -12.477 9.952 0.593 1.00 98.81 82 PHE A O 1
ATOM 644 N N . ASP A 1 83 ? -10.849 10.049 -0.966 1.00 98.19 83 ASP A N 1
ATOM 645 C CA . ASP A 1 83 ? -11.506 10.972 -1.889 1.00 98.19 83 ASP A CA 1
AT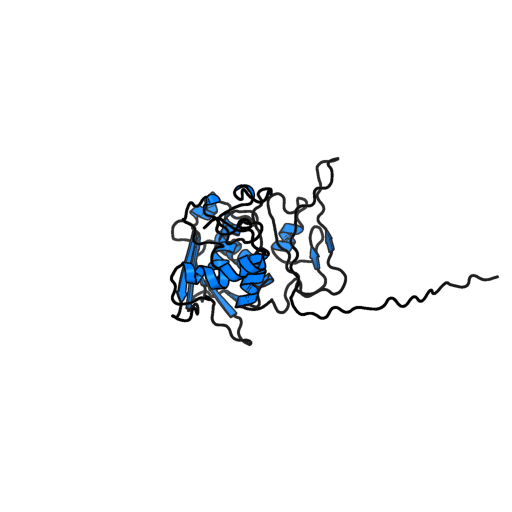OM 646 C C . ASP A 1 83 ? -11.117 10.613 -3.334 1.00 98.19 83 ASP A C 1
ATOM 648 O O . ASP A 1 83 ? -10.015 10.116 -3.576 1.00 98.19 83 ASP A O 1
ATOM 652 N N . ASP A 1 84 ? -12.000 10.845 -4.296 1.00 97.75 84 ASP A N 1
ATOM 653 C CA . ASP A 1 84 ? -11.723 10.681 -5.730 1.00 97.75 84 ASP A CA 1
ATOM 654 C C . ASP A 1 84 ? -11.960 11.965 -6.541 1.00 97.75 84 ASP A C 1
ATOM 656 O O . ASP A 1 84 ? -11.781 11.982 -7.762 1.00 97.75 84 ASP A O 1
ATOM 660 N N . ASN A 1 85 ? -12.263 13.078 -5.864 1.00 93.88 85 ASN A N 1
ATOM 661 C CA . ASN A 1 85 ? -12.555 14.369 -6.479 1.00 93.88 85 ASN A CA 1
ATOM 662 C C . ASN A 1 85 ? -11.319 15.286 -6.588 1.00 93.88 85 ASN A C 1
ATOM 664 O O . ASN A 1 85 ? -11.347 16.468 -6.238 1.00 93.88 85 ASN A O 1
ATOM 668 N N . ALA A 1 86 ? -10.194 14.732 -7.036 1.00 94.19 86 ALA A N 1
ATOM 669 C CA . ALA A 1 86 ? -8.990 15.480 -7.402 1.00 94.19 86 ALA A CA 1
ATOM 670 C C . ALA A 1 86 ? -8.122 14.642 -8.345 1.00 94.19 86 ALA A C 1
ATOM 672 O O . ALA A 1 86 ? -8.179 13.421 -8.299 1.00 94.19 86 ALA A O 1
ATOM 673 N N . ALA A 1 87 ? -7.334 15.293 -9.204 1.00 94.00 87 ALA A N 1
ATOM 674 C CA . ALA A 1 87 ? -6.598 14.628 -10.277 1.00 94.00 87 ALA A CA 1
ATOM 675 C C . ALA A 1 87 ? -5.480 13.698 -9.772 1.00 94.00 87 ALA A C 1
ATOM 677 O O . ALA A 1 87 ? -4.732 14.037 -8.855 1.00 94.00 87 ALA A O 1
ATOM 678 N N . GLY A 1 88 ? -5.308 12.567 -10.460 1.00 95.12 88 GLY A N 1
ATOM 679 C CA . GLY A 1 88 ? -4.204 11.637 -10.228 1.00 95.12 88 GLY A CA 1
ATOM 680 C C . GLY A 1 88 ? -4.408 10.735 -9.012 1.00 95.12 88 GLY A C 1
ATOM 681 O O . GLY A 1 88 ? -5.539 10.380 -8.673 1.00 95.12 88 GLY A O 1
ATOM 682 N N . ALA A 1 89 ? -3.293 10.334 -8.404 1.00 97.38 89 ALA A N 1
ATOM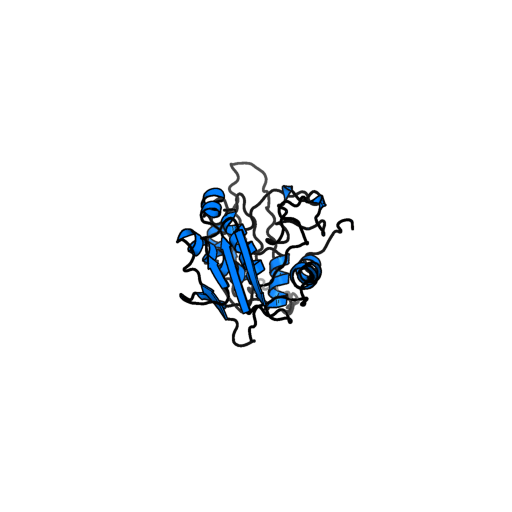 683 C CA . ALA A 1 89 ? -3.246 9.569 -7.169 1.00 97.38 89 ALA A CA 1
ATOM 684 C C . ALA A 1 89 ? -2.207 10.187 -6.227 1.00 97.38 89 ALA A C 1
ATOM 686 O O . ALA A 1 89 ? -1.125 10.568 -6.675 1.00 97.38 89 ALA A O 1
ATOM 687 N N . SER A 1 90 ? -2.556 10.360 -4.955 1.00 97.38 90 SER A N 1
ATOM 688 C CA . SER A 1 90 ? -1.645 10.919 -3.955 1.00 97.38 90 SER A CA 1
ATOM 689 C C . SER A 1 90 ? -2.100 10.631 -2.532 1.00 97.38 90 SER A C 1
ATOM 691 O O . SER A 1 90 ? -3.288 10.438 -2.260 1.00 97.38 90 SER A O 1
ATOM 693 N N . THR A 1 91 ? -1.150 10.719 -1.607 1.00 97.94 91 THR A N 1
ATOM 694 C CA . THR A 1 91 ? -1.410 10.730 -0.172 1.00 97.94 91 THR A CA 1
ATOM 695 C C . THR A 1 91 ? -0.790 11.963 0.462 1.00 97.94 91 THR A C 1
ATOM 697 O O . THR A 1 91 ? 0.329 12.356 0.142 1.00 97.94 91 THR A O 1
ATOM 700 N N . SER A 1 92 ? -1.514 12.567 1.399 1.00 96.88 92 SER A N 1
ATOM 701 C CA . SER A 1 92 ? -1.027 13.668 2.231 1.00 96.88 92 SER A CA 1
ATOM 702 C C . SER A 1 92 ? -1.311 13.398 3.702 1.00 96.88 92 SER A C 1
ATOM 704 O O . SER A 1 92 ? -2.244 12.665 4.040 1.00 96.88 92 SER A O 1
ATOM 706 N N . HIS A 1 93 ? -0.528 14.009 4.592 1.00 94.88 93 HIS A N 1
ATOM 707 C CA . HIS A 1 93 ? -0.633 13.790 6.034 1.00 94.88 93 HIS A CA 1
ATOM 708 C C . HIS A 1 93 ? -0.566 15.098 6.808 1.00 94.88 93 HIS A C 1
ATOM 710 O O . HIS A 1 93 ? 0.130 16.038 6.431 1.00 94.88 93 HIS A O 1
ATOM 716 N N . SER A 1 94 ? -1.224 15.106 7.962 1.00 96.19 94 SER A N 1
ATOM 717 C CA . SER A 1 94 ? -0.920 16.010 9.064 1.00 96.19 94 SER A CA 1
ATOM 718 C C . SER A 1 94 ? -0.275 15.201 10.182 1.00 96.19 94 SER A C 1
ATOM 720 O O . SER A 1 94 ? -0.810 14.166 10.592 1.00 96.19 94 SER A O 1
ATOM 722 N N . ALA A 1 95 ? 0.872 15.652 10.684 1.00 96.81 95 ALA A N 1
ATOM 723 C CA . ALA A 1 95 ? 1.614 14.953 11.723 1.00 96.81 95 ALA A CA 1
ATOM 724 C C . ALA A 1 95 ? 2.205 15.911 12.761 1.00 96.81 95 ALA A C 1
ATOM 726 O O . ALA A 1 95 ? 2.460 17.084 12.490 1.00 96.81 95 ALA A O 1
ATOM 727 N N . THR A 1 96 ? 2.442 15.400 13.968 1.00 97.31 96 THR A N 1
ATOM 728 C CA . THR A 1 96 ? 3.192 16.126 14.999 1.00 97.31 96 THR A CA 1
ATOM 729 C C . THR A 1 96 ? 4.669 16.238 14.615 1.00 97.31 96 THR A C 1
ATOM 731 O O . THR A 1 96 ? 5.181 15.452 13.818 1.00 97.31 96 THR A O 1
ATOM 734 N N . ARG A 1 97 ? 5.409 17.149 15.264 1.00 95.00 97 ARG A N 1
ATOM 735 C CA . ARG A 1 97 ? 6.872 17.250 15.091 1.00 95.00 97 ARG A CA 1
ATOM 736 C C . ARG A 1 97 ? 7.609 15.943 15.425 1.00 95.00 97 ARG A C 1
ATOM 738 O O . ARG A 1 97 ? 8.689 15.712 14.905 1.00 95.00 97 ARG A O 1
ATOM 745 N N . GLY A 1 98 ? 7.015 15.094 16.267 1.00 95.25 98 GLY A N 1
ATOM 746 C CA . GLY A 1 98 ? 7.535 13.770 16.616 1.00 95.25 98 GLY A CA 1
ATOM 747 C C . GLY A 1 98 ? 7.115 12.642 15.666 1.00 95.25 98 GLY A C 1
ATOM 748 O O . GLY A 1 98 ? 7.332 11.485 16.007 1.00 95.25 98 GLY A O 1
ATOM 749 N N . GLY A 1 99 ? 6.475 12.941 14.529 1.00 96.31 99 GLY A N 1
ATOM 750 C CA . GLY A 1 99 ? 6.120 11.936 13.520 1.00 96.31 99 GLY A CA 1
ATOM 751 C C . GLY A 1 99 ? 4.873 11.112 13.844 1.00 96.31 99 GLY A C 1
ATOM 752 O O . GLY A 1 99 ? 4.677 10.012 13.330 1.00 96.31 99 GLY A O 1
ATOM 753 N N . THR A 1 100 ? 3.995 11.624 14.709 1.00 97.81 100 THR A N 1
ATOM 754 C CA . THR A 1 100 ? 2.684 11.000 14.936 1.00 97.81 100 THR A CA 1
ATOM 755 C C . THR A 1 100 ? 1.673 11.527 13.927 1.00 97.81 100 THR A C 1
ATOM 757 O O . THR A 1 100 ? 1.373 12.719 13.950 1.00 97.81 100 THR A O 1
ATOM 760 N N . ILE A 1 101 ? 1.111 10.650 13.094 1.00 97.94 101 ILE A N 1
ATOM 761 C CA . ILE A 1 101 ? 0.051 10.981 12.134 1.00 97.94 101 ILE A CA 1
ATOM 762 C C . ILE A 1 101 ? -1.233 11.328 12.895 1.00 97.94 101 ILE A C 1
ATOM 764 O O . ILE A 1 101 ? -1.798 10.490 13.611 1.00 97.94 101 ILE A O 1
ATOM 768 N N . LEU A 1 102 ? -1.703 12.559 12.702 1.00 96.88 102 LEU A N 1
ATOM 769 C CA . LEU A 1 102 ? -2.979 13.070 13.199 1.00 96.88 102 LEU A CA 1
ATOM 770 C C . LEU A 1 102 ? -4.112 12.715 12.230 1.00 96.88 102 LEU A C 1
ATOM 772 O O . LEU A 1 102 ? -5.146 12.199 12.656 1.00 96.88 102 LEU A O 1
ATOM 776 N N . SER A 1 103 ? -3.878 12.926 10.935 1.00 97.75 103 SER A N 1
ATOM 777 C CA . SER A 1 103 ? -4.767 12.539 9.840 1.00 97.75 103 SER A CA 1
ATOM 778 C C . SER A 1 103 ? -3.975 12.279 8.558 1.00 97.75 103 SER A C 1
ATOM 780 O O . SER A 1 103 ? -2.884 12.820 8.370 1.00 97.75 103 SER A O 1
ATOM 782 N N . ALA A 1 104 ? -4.534 11.460 7.673 1.00 98.44 104 ALA A N 1
ATOM 783 C CA . ALA A 1 104 ? -4.067 11.259 6.309 1.00 98.44 104 ALA A CA 1
ATOM 784 C C . ALA A 1 104 ? -5.234 11.425 5.328 1.00 98.44 104 ALA A C 1
ATOM 786 O O . ALA A 1 104 ? -6.378 11.106 5.664 1.00 98.44 104 ALA A O 1
ATOM 787 N N . LYS A 1 105 ? -4.951 11.910 4.119 1.00 98.62 105 LYS A N 1
ATOM 788 C CA . LYS A 1 105 ? -5.899 11.955 3.003 1.00 98.62 105 LYS A CA 1
ATOM 789 C C . LYS A 1 105 ? -5.307 11.203 1.817 1.00 98.62 105 LYS A C 1
ATOM 791 O O . LYS A 1 105 ? -4.244 11.590 1.341 1.00 98.62 105 LYS A O 1
ATOM 796 N N . VAL A 1 106 ? -6.007 10.167 1.365 1.00 98.81 106 VAL A N 1
ATOM 797 C CA . VAL A 1 106 ? -5.716 9.392 0.154 1.00 98.81 106 VAL A CA 1
ATOM 798 C C . VAL A 1 106 ? -6.655 9.869 -0.947 1.00 98.81 106 VAL A C 1
ATOM 800 O O . VAL A 1 106 ? -7.873 9.869 -0.767 1.00 98.81 106 VAL A O 1
ATOM 803 N N . VAL A 1 107 ? -6.092 10.274 -2.078 1.00 98.56 107 VAL A N 1
ATOM 804 C CA . VAL A 1 107 ? -6.838 10.702 -3.261 1.00 98.56 107 VAL A CA 1
ATOM 805 C C . VAL A 1 107 ? -6.505 9.768 -4.408 1.00 98.56 107 VAL A C 1
ATOM 807 O O . VAL A 1 107 ? -5.331 9.634 -4.736 1.00 98.56 107 VAL A O 1
ATOM 810 N N . ILE A 1 108 ? -7.510 9.158 -5.037 1.00 98.62 108 ILE A N 1
ATOM 811 C CA . ILE A 1 108 ? -7.344 8.420 -6.298 1.00 98.62 108 ILE A CA 1
ATOM 812 C C . ILE A 1 108 ? -8.527 8.755 -7.205 1.00 98.62 108 ILE A C 1
ATOM 814 O O . ILE A 1 108 ? -9.646 8.331 -6.940 1.00 98.62 108 ILE A O 1
ATOM 818 N N . SER A 1 109 ? -8.269 9.522 -8.266 1.00 98.50 109 SER A N 1
ATOM 819 C CA . SER A 1 109 ? -9.309 10.058 -9.156 1.00 98.50 109 SER A CA 1
ATOM 820 C C . SER A 1 109 ? -10.135 8.988 -9.871 1.00 98.50 109 SER A C 1
ATOM 822 O O . SER A 1 109 ? -9.619 7.936 -10.251 1.00 98.50 109 SER A O 1
ATOM 824 N N . THR A 1 110 ? -11.391 9.298 -10.184 1.00 98.31 110 THR A N 1
ATOM 825 C CA . THR A 1 110 ? -12.230 8.457 -11.056 1.00 98.31 110 THR A CA 1
ATOM 826 C C . THR A 1 110 ? -11.613 8.252 -12.448 1.00 98.31 110 THR A C 1
ATOM 828 O O . THR A 1 110 ? -11.680 7.146 -12.986 1.00 98.31 110 THR A O 1
ATOM 831 N N . ASP A 1 111 ? -10.917 9.256 -12.991 1.00 98.31 111 ASP A N 1
ATOM 832 C CA . ASP A 1 111 ? -10.147 9.145 -14.240 1.00 98.31 111 ASP A CA 1
ATOM 833 C C . ASP A 1 111 ? -9.008 8.115 -14.140 1.00 98.31 111 ASP A C 1
ATOM 835 O O . ASP A 1 111 ? -8.725 7.393 -15.102 1.00 98.31 111 ASP A O 1
ATOM 839 N N . TRP A 1 112 ? -8.367 7.997 -12.971 1.00 98.44 112 TRP A N 1
ATOM 840 C CA . TRP A 1 112 ? -7.363 6.962 -12.707 1.00 98.44 112 TRP A CA 1
ATOM 841 C C . TRP A 1 112 ? -7.987 5.572 -12.792 1.00 98.44 112 TRP A C 1
ATOM 843 O O . TRP A 1 112 ? -7.457 4.701 -13.482 1.00 98.44 112 TRP A O 1
ATOM 853 N N . LEU A 1 113 ? -9.144 5.381 -12.153 1.00 98.31 113 LEU A N 1
ATOM 854 C CA . LEU A 1 113 ? -9.886 4.119 -12.181 1.00 98.31 113 LEU A CA 1
ATOM 855 C C . LEU A 1 113 ? -10.327 3.767 -13.606 1.00 98.31 113 LEU A C 1
ATOM 857 O O . LEU A 1 113 ? -10.146 2.627 -14.037 1.00 98.31 113 LEU A O 1
ATOM 861 N N . ALA A 1 114 ? -10.836 4.744 -14.360 1.00 98.06 114 ALA A N 1
ATOM 862 C CA . ALA A 1 114 ? -11.226 4.566 -15.757 1.00 98.06 114 ALA A CA 1
ATOM 863 C C . ALA A 1 114 ? -10.036 4.162 -16.642 1.00 98.06 114 ALA A C 1
ATOM 865 O O . ALA A 1 114 ? -10.159 3.283 -17.495 1.00 98.06 114 ALA A O 1
ATOM 866 N N . ARG A 1 115 ? -8.863 4.765 -16.416 1.00 98.12 115 ARG A N 1
ATOM 867 C CA . ARG A 1 115 ? -7.640 4.483 -17.181 1.00 98.12 115 ARG A CA 1
ATOM 868 C C . ARG A 1 115 ? -7.007 3.139 -16.830 1.00 98.12 115 ARG A C 1
ATOM 870 O O . ARG A 1 115 ? -6.475 2.466 -17.712 1.00 98.12 115 ARG A O 1
ATOM 877 N N . TYR A 1 116 ? -7.003 2.771 -15.553 1.00 97.75 116 TYR A N 1
ATOM 878 C CA . TYR A 1 116 ? -6.178 1.675 -15.038 1.00 97.75 116 TYR A CA 1
ATOM 879 C C . TYR A 1 116 ? -6.960 0.437 -14.597 1.00 97.75 116 TYR A C 1
ATOM 881 O O . TYR A 1 116 ? -6.339 -0.592 -14.297 1.00 97.75 116 TYR A O 1
ATOM 889 N N . GLY A 1 117 ? -8.291 0.510 -14.646 1.00 97.88 117 GLY A N 1
ATOM 890 C CA . GLY A 1 117 ? -9.226 -0.573 -14.370 1.00 97.88 117 GLY A CA 1
ATOM 891 C C . GLY A 1 117 ? -9.635 -0.650 -12.903 1.00 97.88 117 GLY A C 1
ATOM 892 O O . GLY A 1 117 ? -9.044 -0.012 -12.038 1.00 97.88 117 GLY A O 1
ATOM 893 N N . THR A 1 118 ? -10.641 -1.472 -12.618 1.00 97.19 118 THR A N 1
ATOM 894 C CA . THR A 1 118 ? -11.233 -1.621 -11.277 1.00 97.19 118 THR A CA 1
ATOM 895 C C . THR A 1 118 ? -11.240 -3.068 -10.785 1.00 97.19 118 THR A C 1
ATOM 897 O O . THR A 1 118 ? -11.977 -3.424 -9.875 1.00 97.19 118 THR A O 1
ATOM 900 N N . THR A 1 119 ? -10.408 -3.930 -11.370 1.00 94.81 119 THR A N 1
ATOM 901 C CA . THR A 1 119 ? -10.225 -5.325 -10.948 1.00 94.81 119 THR A CA 1
ATOM 902 C C . THR A 1 119 ? -9.100 -5.460 -9.915 1.00 94.81 119 THR A C 1
ATOM 904 O O . THR A 1 119 ? -8.265 -4.576 -9.761 1.00 94.81 119 THR A O 1
ATOM 907 N N . LEU A 1 120 ? -9.021 -6.590 -9.210 1.00 92.94 120 LEU A N 1
ATOM 908 C CA . LEU A 1 120 ? -7.947 -6.852 -8.236 1.00 92.94 120 LEU A CA 1
ATOM 909 C C . LEU A 1 120 ? -6.541 -6.998 -8.853 1.00 92.94 120 LEU A C 1
ATOM 911 O O . LEU A 1 120 ? -5.553 -6.941 -8.141 1.00 92.94 120 LEU A O 1
ATOM 915 N N . ASP A 1 121 ? -6.436 -7.202 -10.163 1.00 90.25 121 ASP A N 1
ATOM 916 C CA . ASP A 1 121 ? -5.189 -7.180 -10.942 1.00 90.25 121 ASP A CA 1
ATOM 917 C C . ASP A 1 121 ? -5.025 -5.866 -11.738 1.00 90.25 121 ASP A C 1
ATOM 919 O O . ASP A 1 121 ? -4.176 -5.746 -12.627 1.00 90.25 121 ASP A O 1
ATOM 923 N N . SER A 1 122 ? -5.837 -4.851 -11.426 1.00 95.62 122 SER A N 1
ATOM 924 C CA . SER A 1 122 ? -5.722 -3.508 -11.995 1.00 95.62 122 SER A CA 1
ATOM 925 C C . SER A 1 122 ? -4.529 -2.744 -11.412 1.00 95.62 122 SER A C 1
ATOM 927 O O . SER A 1 122 ? -4.037 -3.049 -10.324 1.00 95.62 122 SER A O 1
ATOM 929 N N . TYR A 1 123 ? -4.067 -1.716 -12.126 1.00 97.12 123 TYR A N 1
ATOM 930 C CA . TYR A 1 123 ? -3.055 -0.820 -11.573 1.00 97.12 123 TYR A CA 1
ATOM 931 C C . TYR A 1 123 ? -3.687 0.121 -10.542 1.00 97.12 123 TYR A C 1
ATOM 933 O O . TYR A 1 123 ? -3.032 0.455 -9.570 1.00 97.12 123 TYR A O 1
ATOM 941 N N . SER A 1 124 ? -4.987 0.419 -10.641 1.00 98.44 124 SER A N 1
ATOM 942 C CA . SER A 1 124 ? -5.719 1.129 -9.585 1.00 98.44 124 SER A CA 1
ATOM 943 C C . SER A 1 124 ? -5.675 0.388 -8.247 1.00 98.44 124 SER A C 1
ATOM 945 O O . SER A 1 124 ? -5.476 1.019 -7.215 1.00 98.44 124 SER A O 1
ATOM 947 N N . PHE A 1 125 ? -5.806 -0.947 -8.235 1.00 98.31 125 PHE A N 1
ATOM 948 C CA . PHE A 1 125 ? -5.675 -1.729 -7.000 1.00 98.31 125 PHE A CA 1
ATOM 949 C C . PHE A 1 125 ? -4.263 -1.639 -6.405 1.00 98.31 125 PHE A C 1
ATOM 951 O O . PHE A 1 125 ? -4.115 -1.400 -5.208 1.00 98.31 125 PHE A O 1
ATOM 958 N N . HIS A 1 126 ? -3.231 -1.753 -7.250 1.00 98.25 126 HIS A N 1
ATOM 959 C CA . HIS A 1 126 ? -1.843 -1.488 -6.859 1.00 98.25 126 HIS A CA 1
ATOM 960 C C . HIS A 1 126 ? -1.703 -0.083 -6.253 1.00 98.25 126 HIS A C 1
ATOM 962 O O . HIS A 1 126 ? -1.091 0.072 -5.201 1.00 98.25 126 HIS A O 1
ATOM 968 N N . THR A 1 127 ? -2.296 0.937 -6.876 1.00 98.50 127 THR A N 1
ATOM 969 C CA . THR A 1 127 ? -2.264 2.315 -6.373 1.00 98.50 127 THR A CA 1
ATOM 970 C C . THR A 1 127 ? -2.933 2.430 -5.005 1.00 98.50 127 THR A C 1
ATOM 972 O O . THR A 1 127 ? -2.348 3.023 -4.110 1.00 98.50 127 THR A O 1
ATOM 975 N N . TYR A 1 128 ? -4.090 1.802 -4.771 1.00 98.81 128 TYR A N 1
ATOM 976 C CA . TYR A 1 128 ? -4.683 1.779 -3.426 1.00 98.81 128 TYR A CA 1
ATOM 977 C C . TYR A 1 128 ? -3.755 1.128 -2.390 1.00 98.81 128 TYR A C 1
ATOM 979 O O . TYR A 1 128 ? -3.642 1.642 -1.279 1.00 98.81 128 TYR A O 1
ATOM 987 N N . LEU A 1 129 ? -3.062 0.035 -2.733 1.00 98.81 129 LEU A N 1
ATOM 988 C CA . LEU A 1 129 ? -2.058 -0.562 -1.842 1.00 98.81 129 LEU A CA 1
ATOM 989 C C . LEU A 1 129 ? -0.931 0.433 -1.524 1.00 98.81 129 LEU A C 1
ATOM 991 O O . LEU A 1 129 ? -0.593 0.593 -0.351 1.00 98.81 129 LEU A O 1
ATOM 995 N N . HIS A 1 130 ? -0.404 1.113 -2.546 1.00 98.75 130 HIS A N 1
ATOM 996 C CA . HIS A 1 130 ? 0.662 2.111 -2.438 1.00 98.75 130 HIS A CA 1
ATOM 997 C C . HIS A 1 130 ? 0.257 3.296 -1.552 1.00 98.75 130 HIS A C 1
ATOM 999 O O . HIS A 1 130 ? 0.901 3.579 -0.542 1.00 98.75 130 HIS A O 1
ATOM 1005 N N . GLU A 1 131 ? -0.856 3.952 -1.877 1.00 98.81 131 GLU A N 1
ATOM 1006 C CA . GLU A 1 131 ? -1.319 5.144 -1.165 1.00 98.81 131 GLU A CA 1
ATOM 1007 C C . GLU A 1 131 ? -1.713 4.832 0.285 1.00 98.81 131 GLU A C 1
ATOM 1009 O O . GLU A 1 131 ? -1.423 5.600 1.202 1.00 98.81 131 GLU A O 1
ATOM 1014 N N . ILE A 1 132 ? -2.295 3.658 0.551 1.00 98.88 132 ILE A N 1
ATOM 1015 C CA . ILE A 1 132 ? -2.541 3.232 1.936 1.00 98.88 132 ILE A CA 1
ATOM 1016 C C . ILE A 1 132 ? -1.219 2.969 2.670 1.00 98.88 132 ILE A C 1
ATOM 1018 O O . ILE A 1 132 ? -1.108 3.312 3.846 1.00 98.88 132 ILE A O 1
ATOM 1022 N N . GLY A 1 133 ? -0.196 2.431 1.998 1.00 98.75 133 GLY A N 1
ATOM 1023 C CA . GLY A 1 133 ? 1.151 2.304 2.560 1.00 98.75 133 GLY A CA 1
ATOM 1024 C C . GLY A 1 133 ? 1.702 3.650 3.031 1.00 98.75 133 GLY A C 1
ATOM 1025 O O . GLY A 1 133 ? 2.142 3.771 4.179 1.00 98.75 133 GLY A O 1
ATOM 1026 N N . HIS A 1 134 ? 1.571 4.690 2.203 1.00 98.62 134 HIS A N 1
ATOM 1027 C CA . HIS A 1 134 ? 1.871 6.061 2.611 1.00 98.62 134 HIS A CA 1
ATOM 1028 C C . HIS A 1 134 ? 1.015 6.512 3.786 1.00 98.62 134 HIS A C 1
ATOM 1030 O O . HIS A 1 134 ? 1.563 7.002 4.771 1.00 98.62 134 HIS A O 1
ATOM 1036 N N . ALA A 1 135 ? -0.308 6.334 3.737 1.00 98.69 135 ALA A N 1
ATOM 1037 C CA . ALA A 1 135 ? -1.226 6.744 4.805 1.00 98.69 135 ALA A CA 1
ATOM 1038 C C . ALA A 1 135 ? -0.875 6.105 6.160 1.00 98.69 135 ALA A C 1
ATOM 1040 O O . ALA A 1 135 ? -1.091 6.714 7.205 1.00 98.69 135 ALA A O 1
ATOM 1041 N N . LEU A 1 136 ? -0.273 4.914 6.137 1.00 98.69 136 LEU A N 1
ATOM 1042 C CA . LEU A 1 136 ? 0.227 4.200 7.308 1.00 98.69 136 LEU A CA 1
ATOM 1043 C C . LEU A 1 136 ? 1.643 4.607 7.744 1.00 98.69 136 LEU A C 1
ATOM 1045 O O . LEU A 1 136 ? 2.064 4.208 8.831 1.00 98.69 136 LEU A O 1
ATOM 1049 N N . GLY A 1 137 ? 2.361 5.405 6.955 1.00 98.12 137 GLY A N 1
ATOM 1050 C CA . GLY A 1 137 ? 3.677 5.944 7.299 1.00 98.12 137 GLY A CA 1
ATOM 1051 C C . GLY A 1 137 ? 4.865 5.267 6.615 1.00 98.12 137 GLY A C 1
ATOM 1052 O O . GLY A 1 137 ? 5.998 5.430 7.072 1.00 98.12 137 GLY A O 1
ATOM 1053 N N . LEU A 1 138 ? 4.643 4.532 5.521 1.00 98.56 138 LEU A N 1
ATOM 1054 C CA . LEU A 1 138 ? 5.730 4.046 4.670 1.00 98.56 138 LEU A CA 1
ATOM 1055 C C . LEU A 1 138 ? 6.141 5.106 3.648 1.00 98.56 138 LEU A C 1
ATOM 1057 O O . LEU A 1 138 ? 5.299 5.716 2.993 1.00 98.56 138 LEU A O 1
ATOM 1061 N N . GLY A 1 139 ? 7.443 5.320 3.518 1.00 97.69 139 GLY A N 1
ATOM 1062 C CA . GLY A 1 139 ? 8.051 6.082 2.439 1.00 97.69 139 GLY A CA 1
ATOM 1063 C C . GLY A 1 139 ? 8.318 5.244 1.193 1.00 97.69 139 GLY A C 1
ATOM 1064 O O . GLY A 1 139 ? 8.150 4.024 1.203 1.00 97.69 139 GLY A O 1
ATOM 1065 N N . HIS A 1 140 ? 8.803 5.890 0.134 1.00 97.44 140 HIS A N 1
ATOM 1066 C CA . HIS A 1 140 ? 9.364 5.187 -1.024 1.00 97.44 140 HIS A CA 1
ATOM 1067 C C . HIS A 1 140 ? 10.730 4.567 -0.702 1.00 97.44 140 HIS A C 1
ATOM 1069 O O . HIS A 1 140 ? 11.362 4.860 0.318 1.00 97.44 140 HIS A O 1
ATOM 1075 N N . LEU A 1 141 ? 11.228 3.731 -1.617 1.00 95.62 141 LEU A N 1
ATOM 1076 C CA . LEU A 1 141 ? 12.580 3.157 -1.553 1.00 95.62 141 LEU A CA 1
ATOM 1077 C C . LEU A 1 141 ? 13.700 4.118 -1.995 1.00 95.62 141 LEU A C 1
ATOM 1079 O O . LEU A 1 141 ? 14.881 3.769 -1.933 1.00 95.62 141 LEU A O 1
ATOM 1083 N N . GLY A 1 142 ? 13.343 5.354 -2.339 1.00 93.56 142 GLY A N 1
ATOM 1084 C CA . GLY A 1 142 ? 14.252 6.472 -2.558 1.00 93.56 142 GLY A CA 1
ATOM 1085 C C . GLY A 1 142 ? 13.485 7.779 -2.753 1.00 93.56 142 GLY A C 1
ATOM 1086 O O . GLY A 1 142 ? 12.268 7.778 -2.907 1.00 93.56 142 GLY A O 1
ATOM 1087 N N . THR A 1 143 ? 14.197 8.904 -2.729 1.00 91.19 143 THR A N 1
ATOM 1088 C CA . THR A 1 143 ? 13.636 10.253 -2.925 1.00 91.19 143 THR A CA 1
ATOM 1089 C C . THR A 1 143 ? 13.585 10.584 -4.419 1.00 91.19 143 THR A C 1
ATOM 1091 O O . THR A 1 143 ? 14.408 11.347 -4.938 1.00 91.19 143 THR A O 1
ATOM 1094 N N . TYR A 1 144 ? 12.698 9.900 -5.136 1.00 89.19 144 TYR A N 1
ATOM 1095 C CA . TYR A 1 144 ? 12.588 9.973 -6.593 1.00 89.19 144 TYR A CA 1
ATOM 1096 C C . TYR A 1 144 ? 11.761 11.169 -7.059 1.00 89.19 144 TYR A C 1
ATOM 1098 O O . TYR A 1 144 ? 10.893 11.673 -6.349 1.00 89.19 144 TYR A O 1
ATOM 1106 N N . ARG A 1 145 ? 11.991 11.601 -8.302 1.00 83.81 145 ARG A N 1
ATOM 1107 C CA . ARG A 1 145 ? 11.091 12.534 -8.994 1.00 83.81 145 ARG A CA 1
ATOM 1108 C C . ARG A 1 145 ? 9.872 11.784 -9.537 1.00 83.81 145 ARG A C 1
ATOM 1110 O O . ARG A 1 145 ? 9.931 10.582 -9.767 1.00 83.81 145 ARG A O 1
ATOM 1117 N N . ALA A 1 146 ? 8.780 12.502 -9.805 1.00 80.06 146 ALA A N 1
ATOM 1118 C CA . ALA A 1 146 ? 7.514 11.922 -10.278 1.00 80.06 146 ALA A CA 1
ATOM 1119 C C . ALA A 1 146 ? 7.628 11.066 -11.562 1.00 80.06 146 ALA A C 1
ATOM 1121 O O . ALA A 1 146 ? 6.783 10.215 -11.807 1.00 80.06 146 ALA A O 1
ATOM 1122 N N . ASN A 1 147 ? 8.662 11.283 -12.378 1.00 85.38 147 ASN A N 1
ATOM 1123 C CA . ASN A 1 147 ? 8.933 10.574 -13.630 1.00 85.38 147 ASN A CA 1
ATOM 1124 C C . ASN A 1 147 ? 10.285 9.841 -13.607 1.00 85.38 147 ASN A C 1
ATOM 1126 O O . ASN A 1 147 ? 10.965 9.778 -14.634 1.00 85.38 147 ASN A O 1
ATOM 1130 N N . ALA A 1 148 ? 10.704 9.372 -12.431 1.00 90.00 148 ALA A N 1
ATOM 1131 C CA . ALA A 1 148 ? 12.034 8.817 -12.258 1.00 90.00 148 ALA A CA 1
ATOM 1132 C C . ALA A 1 148 ? 12.296 7.598 -13.146 1.00 90.00 148 ALA A C 1
ATOM 1134 O O . ALA A 1 148 ? 11.429 6.752 -13.362 1.00 90.00 148 ALA A O 1
ATOM 1135 N N . SER A 1 149 ? 13.536 7.492 -13.611 1.00 92.81 149 SER A N 1
ATOM 1136 C CA . SER A 1 149 ? 14.064 6.281 -14.243 1.00 92.81 149 SER A CA 1
ATOM 1137 C C . SER A 1 149 ? 14.854 5.450 -13.234 1.00 92.81 149 SER A C 1
ATOM 1139 O O . SER A 1 149 ? 15.339 5.976 -12.233 1.00 92.81 149 SER A O 1
ATOM 1141 N N . PHE A 1 150 ? 15.074 4.164 -13.518 1.00 93.06 150 PHE A N 1
ATOM 1142 C CA . PHE A 1 150 ? 15.831 3.296 -12.606 1.00 93.06 150 PHE A CA 1
ATOM 1143 C C . PHE A 1 150 ? 17.279 3.758 -12.364 1.00 93.06 150 PHE A C 1
ATOM 1145 O O . PHE A 1 150 ? 17.890 3.398 -11.364 1.00 93.06 150 PHE A O 1
ATOM 1152 N N . SER A 1 151 ? 17.831 4.621 -13.224 1.00 91.94 151 SER A N 1
ATOM 1153 C CA . SER A 1 151 ? 19.139 5.244 -12.981 1.00 91.94 151 SER A CA 1
ATOM 1154 C C . SER A 1 151 ? 19.172 6.140 -11.730 1.00 91.94 151 SER A C 1
ATOM 1156 O O . SER A 1 151 ? 20.244 6.393 -11.182 1.00 91.94 151 SER A O 1
ATOM 1158 N N . GLU A 1 152 ? 18.005 6.583 -11.255 1.00 92.56 152 GLU A N 1
ATOM 1159 C CA . GLU A 1 152 ? 17.835 7.354 -10.021 1.00 92.56 152 GLU A CA 1
ATOM 1160 C C . GLU A 1 152 ? 17.646 6.462 -8.788 1.00 92.56 152 GLU A C 1
ATOM 1162 O O . GLU A 1 152 ? 17.653 6.979 -7.669 1.00 92.56 152 GLU A O 1
ATOM 1167 N N . ALA A 1 153 ? 17.493 5.143 -8.964 1.00 93.12 153 ALA A N 1
ATOM 1168 C CA . ALA A 1 153 ? 17.264 4.206 -7.873 1.00 93.12 153 ALA A CA 1
ATOM 1169 C C . ALA A 1 153 ? 18.373 4.296 -6.819 1.00 93.12 153 ALA A C 1
ATOM 1171 O O . ALA A 1 153 ? 19.568 4.303 -7.122 1.00 93.12 153 ALA A O 1
ATOM 1172 N N . ARG A 1 154 ? 17.985 4.311 -5.541 1.00 92.62 154 ARG A N 1
ATOM 1173 C CA . ARG A 1 154 ? 18.952 4.277 -4.436 1.00 92.62 154 ARG A CA 1
ATOM 1174 C C . ARG A 1 154 ? 19.530 2.878 -4.231 1.00 92.62 154 ARG A C 1
ATOM 1176 O O . ARG A 1 154 ? 20.701 2.727 -3.872 1.00 92.62 154 ARG A O 1
ATOM 1183 N N . PHE A 1 155 ? 18.697 1.864 -4.431 1.00 95.69 155 PHE A N 1
ATOM 1184 C CA . PHE A 1 155 ? 19.034 0.468 -4.210 1.00 95.69 155 PHE A CA 1
ATOM 1185 C C . PHE A 1 155 ? 18.864 -0.319 -5.503 1.00 95.69 155 PHE A C 1
ATOM 1187 O O . PHE A 1 155 ? 17.835 -0.221 -6.162 1.00 95.69 155 PHE A O 1
ATOM 1194 N N . LEU A 1 156 ? 19.840 -1.163 -5.836 1.00 95.81 156 LEU A N 1
ATOM 1195 C CA . LEU A 1 156 ? 19.767 -2.010 -7.033 1.00 95.81 156 LEU A CA 1
ATOM 1196 C C . LEU A 1 156 ? 18.651 -3.066 -6.944 1.00 95.81 156 LEU A C 1
ATOM 1198 O O . LEU A 1 156 ? 18.211 -3.608 -7.951 1.00 95.81 156 LEU A O 1
ATOM 1202 N N . THR A 1 157 ? 18.163 -3.348 -5.737 1.00 95.38 157 THR A N 1
ATOM 1203 C CA . THR A 1 157 ? 17.040 -4.257 -5.481 1.00 95.38 157 THR A CA 1
ATOM 1204 C C . THR A 1 157 ? 15.681 -3.546 -5.457 1.00 95.38 157 THR A C 1
ATOM 1206 O O . THR A 1 157 ? 14.672 -4.192 -5.180 1.00 95.38 157 THR A O 1
ATOM 1209 N N . ASP A 1 158 ? 15.625 -2.243 -5.752 1.00 96.94 158 ASP A N 1
ATOM 1210 C CA . ASP A 1 158 ? 14.380 -1.476 -5.770 1.00 96.94 158 ASP A CA 1
ATOM 1211 C C . ASP A 1 158 ? 13.492 -1.873 -6.959 1.00 96.94 158 ASP A C 1
ATOM 1213 O O . ASP A 1 158 ? 13.812 -1.625 -8.119 1.00 96.94 158 ASP A O 1
ATOM 1217 N N . SER A 1 159 ? 12.385 -2.549 -6.670 1.00 96.88 159 SER A N 1
ATOM 1218 C CA . SER A 1 159 ? 11.297 -2.763 -7.620 1.00 96.88 159 SER A CA 1
ATOM 1219 C C . SER A 1 159 ? 10.044 -3.242 -6.894 1.00 96.88 159 SER A C 1
ATOM 1221 O O . SER A 1 159 ? 10.095 -3.650 -5.725 1.00 96.88 159 SER A O 1
ATOM 1223 N N . TRP A 1 160 ? 8.943 -3.344 -7.635 1.00 97.00 160 TRP A N 1
ATOM 1224 C CA . TRP A 1 160 ? 7.710 -4.020 -7.223 1.00 97.00 160 TRP A CA 1
ATOM 1225 C C . TRP A 1 160 ? 7.906 -5.461 -6.714 1.00 97.00 160 TRP A C 1
ATOM 1227 O O . TRP A 1 160 ? 7.019 -5.994 -6.059 1.00 97.00 160 TRP A O 1
ATOM 1237 N N . GLN A 1 161 ? 9.047 -6.124 -6.958 1.00 94.31 161 GLN A N 1
ATOM 1238 C CA . GLN A 1 161 ? 9.343 -7.425 -6.325 1.00 94.31 161 GLN A CA 1
ATOM 1239 C C . GLN A 1 161 ? 9.574 -7.314 -4.819 1.00 94.31 161 GLN A C 1
ATOM 1241 O O . GLN A 1 161 ? 9.283 -8.255 -4.081 1.00 94.31 161 GLN A O 1
ATOM 1246 N N . GLN A 1 162 ? 10.143 -6.196 -4.370 1.00 96.12 162 GLN A N 1
ATOM 1247 C CA . GLN A 1 162 ? 10.479 -5.977 -2.968 1.00 96.12 162 GLN A CA 1
ATOM 1248 C C . GLN A 1 162 ? 9.405 -5.169 -2.247 1.00 96.12 162 GLN A C 1
ATOM 1250 O O . GLN A 1 162 ? 9.118 -5.473 -1.090 1.00 96.12 162 GLN A O 1
ATOM 1255 N N . SER A 1 163 ? 8.821 -4.167 -2.909 1.00 98.25 163 SER A N 1
ATOM 1256 C CA . SER A 1 163 ? 7.907 -3.214 -2.280 1.00 98.25 163 SER A CA 1
ATOM 1257 C C . SER A 1 163 ? 6.889 -2.652 -3.270 1.00 98.25 163 SER A C 1
ATOM 1259 O O . SER A 1 163 ? 7.258 -2.245 -4.372 1.00 98.25 163 SER A O 1
ATOM 1261 N N . VAL A 1 164 ? 5.625 -2.551 -2.853 1.00 98.31 164 VAL A N 1
ATOM 1262 C CA . VAL A 1 164 ? 4.600 -1.757 -3.555 1.00 98.31 164 VAL A CA 1
ATOM 1263 C C . VAL A 1 164 ? 4.924 -0.259 -3.541 1.00 98.31 164 VAL A C 1
ATOM 1265 O O . VAL A 1 164 ? 4.429 0.477 -4.383 1.00 98.31 164 VAL A O 1
ATOM 1268 N N . MET A 1 165 ? 5.803 0.197 -2.643 1.00 98.38 165 MET A N 1
ATOM 1269 C CA . MET A 1 165 ? 6.252 1.591 -2.539 1.00 98.38 165 MET A CA 1
ATOM 1270 C C . MET A 1 165 ? 7.319 1.970 -3.579 1.00 98.38 165 MET A C 1
ATOM 1272 O O . MET A 1 165 ? 7.805 3.099 -3.582 1.00 98.38 165 MET A O 1
ATOM 1276 N N . SER A 1 166 ? 7.725 1.042 -4.445 1.00 97.62 166 SER A N 1
ATOM 1277 C CA . SER A 1 166 ? 8.678 1.322 -5.518 1.00 97.62 166 SER A CA 1
ATOM 1278 C C . SER A 1 166 ? 8.004 1.992 -6.719 1.00 97.62 166 SER A C 1
ATOM 1280 O O . SER A 1 166 ? 6.904 1.610 -7.119 1.00 97.62 166 SER A O 1
ATOM 1282 N N . TYR A 1 167 ? 8.697 2.941 -7.348 1.00 95.75 167 TYR A N 1
ATOM 1283 C CA . TYR A 1 167 ? 8.300 3.485 -8.654 1.00 95.75 167 TYR A CA 1
ATOM 1284 C C . TYR A 1 167 ? 8.627 2.545 -9.812 1.00 95.75 167 TYR A C 1
ATOM 1286 O O . TYR A 1 167 ? 8.056 2.689 -10.888 1.00 95.75 167 TYR A O 1
ATOM 1294 N N . PHE A 1 168 ? 9.516 1.577 -9.594 1.00 97.06 168 PHE A N 1
ATOM 1295 C CA . PHE A 1 168 ? 10.050 0.739 -10.654 1.00 97.06 168 PHE A CA 1
ATOM 1296 C C . PHE A 1 168 ? 9.355 -0.616 -10.663 1.00 97.06 168 PHE A C 1
ATOM 1298 O O . PHE A 1 168 ? 9.409 -1.392 -9.702 1.00 97.06 168 PHE A O 1
ATOM 1305 N N . ASN A 1 169 ? 8.728 -0.947 -11.784 1.00 96.12 169 ASN A N 1
ATOM 1306 C CA . ASN A 1 169 ? 8.285 -2.308 -12.028 1.00 96.12 169 ASN A CA 1
ATOM 1307 C C . ASN A 1 169 ? 9.474 -3.229 -12.351 1.00 96.12 169 ASN A C 1
ATOM 1309 O O . ASN A 1 169 ? 10.621 -2.802 -12.478 1.00 96.12 169 ASN A O 1
ATOM 1313 N N . GLN A 1 170 ? 9.206 -4.527 -12.469 1.00 95.62 170 GLN A N 1
ATOM 1314 C CA . GLN A 1 170 ? 10.245 -5.540 -12.668 1.00 95.62 170 GLN A CA 1
ATOM 1315 C C . GLN A 1 170 ? 11.061 -5.337 -13.944 1.00 95.62 170 GLN A C 1
ATOM 1317 O O . GLN A 1 170 ? 12.263 -5.559 -13.914 1.00 95.62 170 GLN A O 1
ATOM 1322 N N . ASN A 1 171 ? 10.432 -4.867 -15.024 1.00 95.38 171 ASN A N 1
ATOM 1323 C CA . ASN A 1 171 ? 11.116 -4.631 -16.294 1.00 95.38 171 ASN A CA 1
ATOM 1324 C C . ASN A 1 171 ? 11.961 -3.346 -16.276 1.00 95.38 171 ASN A C 1
ATOM 1326 O O . ASN A 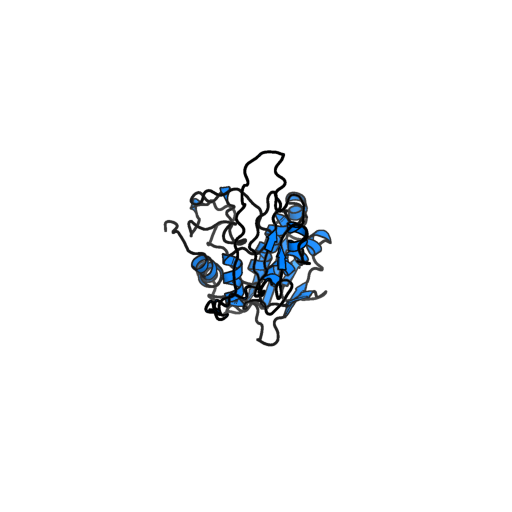1 171 ? 12.861 -3.198 -17.097 1.00 95.38 171 ASN A O 1
ATOM 1330 N N . GLU A 1 172 ? 11.644 -2.392 -15.396 1.00 95.56 172 GLU A N 1
ATOM 1331 C CA . GLU A 1 172 ? 12.386 -1.131 -15.279 1.00 95.56 172 GLU A CA 1
ATOM 1332 C C . GLU A 1 172 ? 13.670 -1.296 -14.461 1.00 95.56 172 GLU A C 1
ATOM 1334 O O . GLU A 1 172 ? 14.631 -0.559 -14.675 1.00 95.56 172 GLU A O 1
ATOM 1339 N N . ASN A 1 173 ? 13.714 -2.275 -13.553 1.00 94.88 173 ASN A N 1
ATOM 1340 C CA . ASN A 1 173 ? 14.919 -2.608 -12.805 1.00 94.88 173 ASN A CA 1
ATOM 1341 C C . ASN A 1 173 ? 15.945 -3.287 -13.727 1.00 94.88 173 ASN A C 1
ATOM 1343 O O . ASN A 1 173 ? 15.777 -4.428 -14.142 1.00 94.88 173 ASN A O 1
ATOM 1347 N N . THR A 1 174 ? 17.045 -2.594 -14.022 1.00 93.31 174 THR A N 1
ATOM 1348 C CA . THR A 1 174 ? 18.089 -3.093 -14.935 1.00 93.31 174 THR A CA 1
ATOM 1349 C C . THR A 1 174 ? 19.107 -4.022 -14.269 1.00 93.31 174 THR A C 1
ATOM 1351 O O . THR A 1 174 ? 20.013 -4.517 -14.939 1.00 93.31 174 THR A O 1
ATOM 1354 N N . PHE A 1 175 ? 18.994 -4.249 -12.958 1.00 93.69 175 PHE A N 1
ATOM 1355 C CA . PHE A 1 175 ? 19.910 -5.089 -12.184 1.00 93.69 175 PHE A CA 1
ATOM 1356 C C . PHE A 1 175 ? 19.383 -6.514 -11.972 1.00 93.69 175 PHE A C 1
ATOM 1358 O O . PHE A 1 175 ? 20.173 -7.456 -11.922 1.00 93.69 175 PHE A O 1
ATOM 1365 N N . ILE A 1 176 ? 18.065 -6.686 -11.842 1.00 92.50 176 ILE A N 1
ATOM 1366 C CA . ILE A 1 176 ? 17.415 -7.984 -11.623 1.00 92.50 176 ILE A CA 1
ATOM 1367 C C . ILE A 1 176 ? 16.556 -8.320 -12.836 1.00 92.50 176 ILE A C 1
ATOM 1369 O O . ILE A 1 176 ? 15.536 -7.678 -13.059 1.00 92.50 176 ILE A O 1
ATOM 1373 N N . ASP A 1 177 ? 16.922 -9.376 -13.563 1.00 92.88 177 ASP A N 1
ATOM 1374 C CA . ASP A 1 177 ? 16.084 -9.912 -14.637 1.00 92.88 177 ASP A CA 1
ATOM 1375 C C . ASP A 1 177 ? 14.833 -10.588 -14.055 1.00 92.88 177 ASP A C 1
ATOM 1377 O O . ASP A 1 177 ? 14.902 -11.646 -13.421 1.00 92.88 177 ASP A O 1
ATOM 1381 N N . ALA A 1 178 ? 13.682 -9.943 -14.229 1.00 90.94 178 ALA A N 1
ATOM 1382 C CA . ALA A 1 178 ? 12.390 -10.433 -13.783 1.00 90.94 178 ALA A CA 1
ATOM 1383 C C . ALA A 1 178 ? 11.276 -9.951 -14.712 1.00 90.94 178 ALA A C 1
ATOM 1385 O O . ALA A 1 178 ? 11.318 -8.859 -15.271 1.00 90.94 178 ALA A O 1
ATOM 1386 N N . SER A 1 179 ? 10.229 -10.763 -14.849 1.00 92.12 179 SER A N 1
ATOM 1387 C CA . SER A 1 179 ? 9.073 -10.404 -15.668 1.00 92.12 179 SER A CA 1
ATOM 1388 C C . SER A 1 179 ? 8.111 -9.478 -14.927 1.00 92.12 179 SER A C 1
ATOM 1390 O O . SER A 1 179 ? 7.834 -9.678 -13.741 1.00 92.12 179 SER A O 1
ATOM 1392 N N . TYR A 1 180 ? 7.527 -8.533 -15.663 1.00 94.00 180 TYR A N 1
ATOM 1393 C CA . TYR A 1 180 ? 6.438 -7.679 -15.195 1.00 94.00 180 TYR A CA 1
ATOM 1394 C C . TYR A 1 180 ? 5.317 -8.472 -14.515 1.00 94.00 180 TYR A C 1
ATOM 1396 O O . TYR A 1 180 ? 4.781 -9.439 -15.068 1.00 94.00 180 TYR A O 1
ATOM 1404 N N . ALA A 1 181 ? 4.924 -8.012 -13.331 1.00 93.31 181 ALA A N 1
ATOM 1405 C CA . ALA A 1 181 ? 3.735 -8.473 -12.636 1.00 93.31 181 ALA A CA 1
ATOM 1406 C C . ALA A 1 181 ? 3.205 -7.372 -11.715 1.00 93.31 181 ALA A C 1
ATOM 1408 O O . ALA A 1 181 ? 3.960 -6.752 -10.960 1.00 93.31 181 ALA A O 1
ATOM 1409 N N . ARG A 1 182 ? 1.888 -7.162 -11.728 1.00 93.75 182 ARG A N 1
ATOM 1410 C CA . ARG A 1 182 ? 1.238 -6.227 -10.804 1.00 93.75 182 ARG A CA 1
ATOM 1411 C C . ARG A 1 182 ? 1.176 -6.827 -9.411 1.00 93.75 182 ARG A C 1
ATOM 1413 O O . ARG A 1 182 ? 0.759 -7.970 -9.249 1.00 93.75 182 ARG A O 1
ATOM 1420 N N . VAL A 1 183 ? 1.581 -6.068 -8.403 1.00 94.50 183 VAL A N 1
ATOM 1421 C CA . VAL A 1 183 ? 1.465 -6.524 -7.016 1.00 94.50 183 VAL A CA 1
ATOM 1422 C C . VAL A 1 183 ? 0.008 -6.464 -6.571 1.00 94.50 183 VAL A C 1
ATOM 1424 O O . VAL A 1 183 ? -0.698 -5.497 -6.858 1.00 94.50 183 VAL A O 1
ATOM 1427 N N . VAL A 1 184 ? -0.443 -7.513 -5.892 1.00 96.44 184 VAL A N 1
ATOM 1428 C CA . VAL A 1 184 ? -1.804 -7.599 -5.340 1.00 96.44 184 VAL A CA 1
ATOM 1429 C C . VAL A 1 184 ? -1.803 -7.755 -3.822 1.00 96.44 184 VAL A C 1
ATOM 1431 O O . VAL A 1 184 ? -2.844 -8.003 -3.235 1.00 96.44 184 VAL A O 1
ATOM 1434 N N . THR A 1 185 ? -0.645 -7.609 -3.179 1.00 97.25 185 THR A N 1
ATOM 1435 C CA . THR A 1 185 ? -0.461 -7.601 -1.722 1.00 97.25 185 THR A CA 1
ATOM 1436 C C . THR A 1 185 ? 0.651 -6.608 -1.366 1.00 97.25 185 THR A C 1
ATOM 1438 O O . THR A 1 185 ? 1.460 -6.282 -2.240 1.00 97.25 185 THR A O 1
ATOM 1441 N N . PRO A 1 186 ? 0.793 -6.197 -0.092 1.00 98.25 186 PRO A N 1
ATOM 1442 C CA . PRO A 1 186 ? 2.082 -5.739 0.416 1.00 98.25 186 PRO A CA 1
ATOM 1443 C C . PRO A 1 186 ? 3.167 -6.784 0.117 1.00 98.25 186 PRO A C 1
ATOM 1445 O O . PRO A 1 186 ? 2.928 -7.991 0.237 1.00 98.25 186 PRO A O 1
ATOM 1448 N N . MET A 1 187 ? 4.338 -6.330 -0.309 1.00 97.62 187 MET A N 1
ATOM 1449 C CA . MET A 1 187 ? 5.477 -7.161 -0.691 1.00 97.62 187 MET A CA 1
ATOM 1450 C C . MET A 1 187 ? 6.449 -7.338 0.481 1.00 97.62 187 MET A C 1
ATOM 1452 O O . MET A 1 187 ? 6.258 -6.783 1.561 1.00 97.62 187 MET A O 1
ATOM 1456 N N . MET A 1 188 ? 7.493 -8.152 0.313 1.00 96.94 188 MET A N 1
ATOM 1457 C CA . MET A 1 188 ? 8.352 -8.583 1.428 1.00 96.94 188 MET A CA 1
ATOM 1458 C C . MET A 1 188 ? 8.923 -7.426 2.267 1.00 96.94 188 MET A C 1
ATOM 1460 O O . MET A 1 188 ? 8.907 -7.506 3.497 1.00 96.94 188 MET A O 1
ATOM 1464 N N . ALA A 1 189 ? 9.401 -6.350 1.632 1.00 97.88 189 ALA A N 1
ATOM 1465 C CA . ALA A 1 189 ? 9.918 -5.187 2.352 1.00 97.88 189 ALA A CA 1
ATOM 1466 C C . ALA A 1 189 ? 8.794 -4.398 3.038 1.00 97.88 189 ALA A C 1
ATOM 1468 O O . ALA A 1 189 ? 8.999 -3.908 4.146 1.00 97.88 189 ALA A O 1
ATOM 1469 N N . ASP A 1 190 ? 7.603 -4.334 2.435 1.00 98.75 190 ASP A N 1
ATOM 1470 C CA . ASP A 1 190 ? 6.426 -3.673 3.013 1.00 98.75 190 ASP A CA 1
ATOM 1471 C C . ASP A 1 190 ? 5.972 -4.372 4.293 1.00 98.75 190 ASP A C 1
ATOM 1473 O O . ASP A 1 190 ? 5.721 -3.719 5.303 1.00 98.75 190 ASP A O 1
ATOM 1477 N N . VAL A 1 191 ? 5.930 -5.711 4.277 1.00 98.12 191 VAL A N 1
ATOM 1478 C CA . VAL A 1 191 ? 5.577 -6.534 5.444 1.00 98.12 191 VAL A CA 1
ATOM 1479 C C . VAL A 1 191 ? 6.564 -6.294 6.584 1.00 98.12 191 VAL A C 1
ATOM 1481 O O . VAL A 1 191 ? 6.155 -6.036 7.713 1.00 98.12 191 VAL A O 1
ATOM 1484 N N . MET A 1 192 ? 7.869 -6.329 6.303 1.00 97.25 192 MET A N 1
ATOM 1485 C CA . MET A 1 192 ? 8.886 -6.057 7.325 1.00 97.25 192 MET A CA 1
ATOM 1486 C C . MET A 1 192 ? 8.793 -4.622 7.861 1.00 97.25 192 MET A C 1
ATOM 1488 O O . MET A 1 192 ? 8.916 -4.401 9.066 1.00 97.25 192 MET A O 1
ATOM 1492 N N . ALA A 1 193 ? 8.555 -3.650 6.980 1.00 98.25 193 ALA A N 1
ATOM 1493 C CA . ALA A 1 193 ? 8.458 -2.241 7.331 1.00 98.25 193 ALA A CA 1
ATOM 1494 C C . ALA A 1 193 ? 7.245 -1.971 8.224 1.00 98.25 193 ALA A C 1
ATOM 1496 O O . ALA A 1 193 ? 7.383 -1.437 9.326 1.00 98.25 193 ALA A O 1
ATOM 1497 N N . ILE A 1 194 ? 6.060 -2.403 7.798 1.00 98.25 194 ILE A N 1
ATOM 1498 C CA . ILE A 1 194 ? 4.816 -2.123 8.514 1.00 98.25 194 ILE A CA 1
ATOM 1499 C C . ILE A 1 194 ? 4.771 -2.822 9.876 1.00 98.25 194 ILE A C 1
ATOM 1501 O O . ILE A 1 194 ? 4.321 -2.238 10.866 1.00 98.25 194 ILE A O 1
ATOM 1505 N N . GLN A 1 195 ? 5.331 -4.032 9.970 1.00 96.69 195 GLN A N 1
ATOM 1506 C CA . GLN A 1 195 ? 5.448 -4.748 11.239 1.00 96.69 195 GLN A CA 1
ATOM 1507 C C . GLN A 1 195 ? 6.441 -4.083 12.193 1.00 96.69 195 GLN A C 1
ATOM 1509 O O . GLN A 1 195 ? 6.243 -4.164 13.403 1.00 96.69 195 GLN A O 1
ATOM 1514 N N . SER A 1 196 ? 7.455 -3.372 11.689 1.00 96.31 196 SER A N 1
ATOM 1515 C CA . SER A 1 196 ? 8.348 -2.584 12.550 1.00 96.31 196 SER A CA 1
ATOM 1516 C C . SER A 1 196 ? 7.647 -1.367 13.171 1.00 96.31 196 SER A C 1
ATOM 1518 O O . SER A 1 196 ? 7.966 -0.980 14.295 1.00 96.31 196 SER A O 1
ATOM 1520 N N . LEU A 1 197 ? 6.645 -0.798 12.486 1.00 96.62 197 LEU A N 1
ATOM 1521 C CA . LEU A 1 197 ? 5.871 0.343 12.984 1.00 96.62 197 LEU A CA 1
ATOM 1522 C C . LEU A 1 197 ? 4.776 -0.059 13.978 1.00 96.62 197 LEU A C 1
ATOM 1524 O O . LEU A 1 197 ? 4.580 0.637 14.983 1.00 96.62 197 LEU A O 1
ATOM 1528 N N . TYR A 1 198 ? 4.064 -1.154 13.694 1.00 96.56 198 TYR A N 1
ATOM 1529 C CA . TYR A 1 198 ? 2.805 -1.489 14.372 1.00 96.56 198 TYR A CA 1
ATOM 1530 C C . TYR A 1 198 ? 2.759 -2.886 15.001 1.00 96.56 198 TYR A C 1
ATOM 1532 O O . TYR A 1 198 ? 1.940 -3.106 15.898 1.00 96.56 198 TYR A O 1
ATOM 1540 N N . GLY A 1 199 ? 3.659 -3.786 14.602 1.00 94.38 199 GLY A N 1
ATOM 1541 C CA . GLY A 1 199 ? 3.668 -5.198 14.984 1.00 94.38 199 GLY A CA 1
ATOM 1542 C C . GLY A 1 199 ? 3.019 -6.115 13.943 1.00 94.38 199 GLY A C 1
ATOM 1543 O O . GLY A 1 199 ? 2.274 -5.675 13.067 1.00 94.38 199 GLY A O 1
ATOM 1544 N N . ALA A 1 200 ? 3.326 -7.408 14.053 1.00 92.69 200 ALA A N 1
ATOM 1545 C CA . ALA A 1 200 ? 2.693 -8.477 13.287 1.00 92.69 200 ALA A CA 1
ATOM 1546 C C . ALA A 1 200 ? 1.253 -8.739 13.767 1.00 92.69 200 ALA A C 1
ATOM 1548 O O . ALA A 1 200 ? 1.000 -8.644 14.972 1.00 92.69 200 ALA A O 1
ATOM 1549 N N . PRO A 1 201 ? 0.327 -9.097 12.860 1.00 90.44 201 PRO A N 1
ATOM 1550 C CA . PRO A 1 201 ? -1.079 -9.282 13.190 1.00 90.44 201 PRO A CA 1
ATOM 1551 C C . PRO A 1 201 ? -1.258 -10.405 14.213 1.00 90.44 201 PRO A C 1
ATOM 1553 O O . PRO A 1 201 ? -0.606 -11.450 14.157 1.00 90.44 201 PRO A O 1
ATOM 1556 N N . ARG A 1 202 ? -2.172 -10.192 15.159 1.00 84.56 202 ARG A N 1
ATOM 1557 C CA . ARG A 1 202 ? -2.520 -11.166 16.198 1.00 84.56 202 ARG A CA 1
ATOM 1558 C C . ARG A 1 202 ? -3.795 -11.905 15.797 1.00 84.56 202 ARG A C 1
ATOM 1560 O O . ARG A 1 202 ? -4.891 -11.539 16.211 1.00 84.56 202 ARG A O 1
ATOM 1567 N N . GLY A 1 203 ? -3.645 -12.936 14.970 1.00 81.88 203 GLY A N 1
ATOM 1568 C CA . GLY A 1 203 ? -4.754 -13.722 14.423 1.00 81.88 203 GLY A CA 1
ATOM 1569 C C . GLY A 1 203 ? -5.057 -13.379 12.962 1.00 81.88 203 GLY A C 1
ATOM 1570 O O . GLY A 1 203 ? -4.181 -12.931 12.230 1.00 81.88 203 GLY A O 1
ATOM 1571 N N . GLY A 1 204 ? -6.301 -13.603 12.534 1.00 82.81 204 GLY A N 1
ATOM 1572 C CA . GLY A 1 204 ? -6.749 -13.348 11.162 1.00 82.81 204 GLY A CA 1
ATOM 1573 C C . GLY A 1 204 ? -6.936 -14.617 10.329 1.00 82.81 204 GLY A C 1
ATOM 1574 O O . GLY A 1 204 ? -6.943 -15.732 10.849 1.00 82.81 204 GLY A O 1
ATOM 1575 N N . ALA A 1 205 ? -7.125 -14.434 9.021 1.00 82.06 205 ALA A N 1
ATOM 1576 C CA . ALA A 1 205 ? -7.525 -15.508 8.109 1.00 82.06 205 ALA A CA 1
ATOM 1577 C C . ALA A 1 205 ? -6.475 -16.625 7.945 1.00 82.06 205 ALA A C 1
ATOM 1579 O O . ALA A 1 205 ? -6.827 -17.709 7.494 1.00 82.06 205 ALA A O 1
ATOM 1580 N N . THR A 1 206 ? -5.221 -16.363 8.328 1.00 85.25 206 THR A N 1
ATOM 1581 C CA . THR A 1 206 ? -4.085 -17.300 8.275 1.00 85.25 206 THR A CA 1
ATOM 1582 C C . THR A 1 206 ? -3.607 -17.721 9.6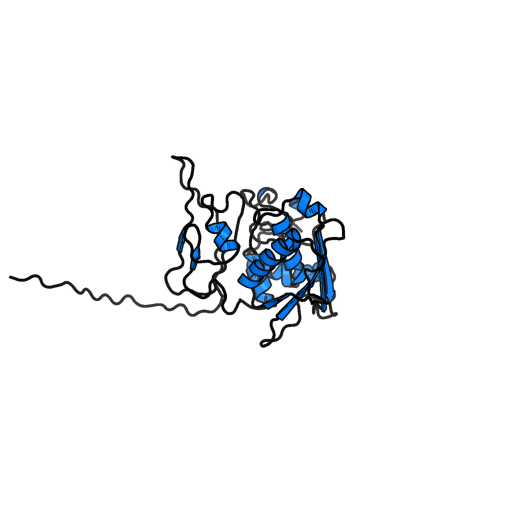69 1.00 85.25 206 THR A C 1
ATOM 1584 O O . THR A 1 206 ? -2.470 -18.129 9.851 1.00 85.25 206 THR A O 1
ATOM 1587 N N . ALA A 1 207 ? -4.443 -17.574 10.704 1.00 82.38 207 ALA A N 1
ATOM 1588 C CA . ALA A 1 207 ? -4.070 -17.949 12.073 1.00 82.38 207 ALA A CA 1
ATOM 1589 C C . ALA A 1 207 ? -4.075 -19.472 12.324 1.00 82.38 207 ALA A C 1
ATOM 1591 O O . ALA A 1 207 ? -3.580 -19.924 13.356 1.00 82.38 207 ALA A O 1
ATOM 1592 N N . GLY A 1 208 ? -4.658 -20.250 11.411 1.00 81.94 208 GLY A N 1
ATOM 1593 C CA . GLY A 1 208 ? -4.657 -21.712 11.419 1.00 81.94 208 GLY A CA 1
ATOM 1594 C C . GLY A 1 208 ? -4.278 -22.271 10.047 1.00 81.94 208 GLY A C 1
ATOM 1595 O O . GLY A 1 208 ? -3.948 -21.508 9.141 1.00 81.94 208 GLY A O 1
ATOM 1596 N N . ASP A 1 209 ? -4.368 -23.596 9.891 1.00 82.94 209 ASP A N 1
ATOM 1597 C CA . ASP A 1 209 ? -3.959 -24.291 8.664 1.00 82.94 209 ASP A CA 1
ATOM 1598 C C . ASP A 1 209 ? -4.621 -23.686 7.415 1.00 82.94 209 ASP A C 1
ATOM 1600 O O . ASP A 1 209 ? -5.848 -23.717 7.244 1.00 82.94 209 ASP A O 1
ATOM 1604 N N . THR A 1 210 ? -3.789 -23.153 6.520 1.00 85.25 210 THR A N 1
ATOM 1605 C CA . THR A 1 210 ? -4.253 -22.434 5.332 1.00 85.25 210 THR A CA 1
ATOM 1606 C C . THR A 1 210 ? -3.822 -23.149 4.057 1.00 85.25 210 THR A C 1
ATOM 1608 O O . THR A 1 210 ? -2.644 -23.417 3.818 1.00 85.25 210 THR A O 1
ATOM 1611 N N . VAL A 1 211 ? -4.790 -23.437 3.184 1.00 85.81 211 VAL A N 1
ATOM 1612 C CA . VAL A 1 211 ? -4.530 -23.920 1.825 1.00 85.81 211 VAL A CA 1
ATOM 1613 C C . VAL A 1 211 ? -4.678 -22.748 0.867 1.00 85.81 211 VAL A C 1
ATOM 1615 O O . VAL A 1 211 ? -5.742 -22.129 0.785 1.00 85.81 211 VAL A O 1
ATOM 1618 N N . TYR A 1 212 ? -3.613 -22.460 0.129 1.00 86.75 212 TYR A N 1
ATOM 1619 C CA . TYR A 1 212 ? -3.566 -21.385 -0.858 1.00 86.75 212 TYR A CA 1
ATOM 1620 C C . TYR A 1 212 ? -3.770 -21.956 -2.262 1.00 86.75 212 TYR A C 1
ATOM 1622 O O . TYR A 1 212 ? -3.206 -23.001 -2.589 1.00 86.75 212 TYR A O 1
ATOM 1630 N N . GLY A 1 213 ? -4.509 -21.243 -3.113 1.00 86.31 213 GLY A N 1
ATOM 1631 C CA . GLY A 1 213 ? -4.715 -21.635 -4.510 1.00 86.31 213 GLY A CA 1
ATOM 1632 C C . GLY A 1 213 ? -6.074 -22.277 -4.788 1.00 86.31 213 GLY A C 1
ATOM 1633 O O . GLY A 1 213 ? -7.049 -22.044 -4.072 1.00 86.31 213 GLY A O 1
ATOM 1634 N N . LEU A 1 214 ? -6.147 -23.075 -5.856 1.00 86.38 214 LEU A N 1
ATOM 1635 C CA . LEU A 1 214 ? -7.386 -23.716 -6.304 1.00 86.38 214 LEU A CA 1
ATOM 1636 C C . LEU A 1 214 ? -7.904 -24.703 -5.245 1.00 86.38 214 LEU A C 1
ATOM 1638 O O . LEU A 1 214 ? -7.185 -25.613 -4.837 1.00 86.38 214 LEU A O 1
ATOM 1642 N N . GLY A 1 215 ? -9.161 -24.531 -4.822 1.00 84.62 215 GLY A N 1
ATOM 1643 C CA . GLY A 1 215 ? -9.743 -25.308 -3.719 1.00 84.62 215 GLY A CA 1
ATOM 1644 C C . GLY A 1 215 ? -9.189 -24.932 -2.338 1.00 84.62 215 GLY A C 1
ATOM 1645 O O . GLY A 1 215 ? -9.286 -25.728 -1.407 1.00 84.62 215 GLY A O 1
ATOM 1646 N N . GLY A 1 216 ? -8.577 -23.750 -2.217 1.00 85.94 216 GLY A N 1
ATOM 1647 C CA . GLY A 1 216 ? -8.008 -23.238 -0.976 1.00 85.94 216 GLY A CA 1
ATOM 1648 C C . GLY A 1 216 ? -9.042 -22.883 0.095 1.00 85.94 216 GLY A C 1
ATOM 1649 O O . GLY A 1 216 ? -10.241 -22.777 -0.163 1.00 85.94 216 GLY A O 1
ATOM 1650 N N . THR A 1 217 ? -8.557 -22.675 1.318 1.00 87.19 217 THR A N 1
ATOM 1651 C CA . THR A 1 217 ? -9.378 -22.366 2.503 1.00 87.19 217 THR A CA 1
ATOM 1652 C C . THR A 1 217 ? -9.361 -20.886 2.882 1.00 87.19 217 THR A C 1
ATOM 1654 O O . THR A 1 217 ? -10.124 -20.470 3.754 1.00 87.19 217 THR A O 1
ATOM 1657 N N . LEU A 1 218 ? -8.525 -20.077 2.221 1.00 89.00 218 LEU A N 1
ATOM 1658 C CA . LEU A 1 218 ? -8.389 -18.650 2.492 1.00 89.00 218 LEU A CA 1
ATOM 1659 C C . LEU A 1 218 ? -9.636 -17.881 2.016 1.00 89.00 218 LEU A C 1
ATOM 1661 O O . LEU A 1 218 ? -9.873 -17.742 0.819 1.00 89.00 218 LEU A O 1
ATOM 1665 N N . LYS A 1 219 ? -10.431 -17.353 2.951 1.00 87.81 219 LYS A N 1
ATOM 1666 C CA . LYS A 1 219 ? -11.679 -16.614 2.666 1.00 87.81 219 LYS A CA 1
ATOM 1667 C C . LYS A 1 219 ? -11.468 -15.096 2.618 1.00 87.81 219 LYS A C 1
ATOM 1669 O O . LYS A 1 219 ? -12.173 -14.355 3.292 1.00 87.81 219 LYS A O 1
ATOM 1674 N N . THR A 1 220 ? -10.477 -14.658 1.848 1.00 91.38 220 THR A N 1
ATOM 1675 C CA . THR A 1 220 ? -10.134 -13.239 1.632 1.00 91.38 220 THR A CA 1
ATOM 1676 C C . THR A 1 220 ? -10.197 -12.893 0.144 1.00 91.38 220 THR A C 1
ATOM 1678 O O . THR A 1 220 ? -10.340 -13.790 -0.703 1.00 91.38 220 THR A O 1
ATOM 1681 N N . TYR A 1 221 ? -10.020 -11.615 -0.212 1.00 92.06 221 TYR A N 1
ATOM 1682 C CA . TYR A 1 221 ? -9.822 -11.225 -1.616 1.00 92.06 221 TYR A CA 1
ATOM 1683 C C . TYR A 1 221 ? -8.663 -12.010 -2.264 1.00 92.06 221 TYR A C 1
ATOM 1685 O O . TYR A 1 221 ? -8.792 -12.504 -3.386 1.00 92.06 221 TYR A O 1
ATOM 1693 N N . LEU A 1 222 ? -7.554 -12.198 -1.533 1.00 92.06 222 LEU A N 1
ATOM 1694 C CA . LEU A 1 222 ? -6.375 -12.918 -2.014 1.00 92.06 222 LEU A CA 1
ATOM 1695 C C . LEU A 1 222 ? -6.686 -14.397 -2.238 1.00 92.06 222 LEU A C 1
ATOM 1697 O O . LEU A 1 222 ? -6.285 -14.961 -3.252 1.00 92.06 222 LEU A O 1
ATOM 1701 N N . GLY A 1 223 ? -7.440 -15.027 -1.336 1.00 90.94 223 GLY A N 1
ATOM 1702 C CA . GLY A 1 223 ? -7.891 -16.403 -1.534 1.00 90.94 223 GLY A CA 1
ATOM 1703 C C . GLY A 1 223 ? -8.738 -16.555 -2.796 1.00 90.94 223 GLY A C 1
ATOM 1704 O O . GLY A 1 223 ? -8.506 -17.466 -3.588 1.00 90.94 223 GLY A O 1
ATOM 1705 N N . SER A 1 224 ? -9.634 -15.598 -3.046 1.00 90.19 224 SER A N 1
ATOM 1706 C CA . SER A 1 224 ? -10.460 -15.556 -4.260 1.00 90.19 224 SER A CA 1
ATOM 1707 C C . SER A 1 224 ? -9.628 -15.367 -5.535 1.00 90.19 224 SER A C 1
ATOM 1709 O O . SER A 1 224 ? -9.933 -15.974 -6.560 1.00 90.19 224 SER A O 1
ATOM 1711 N N . LEU A 1 225 ? -8.561 -14.560 -5.489 1.00 90.50 225 LEU A N 1
ATOM 1712 C CA . LEU A 1 225 ? -7.606 -14.409 -6.596 1.00 90.50 225 LEU A CA 1
ATOM 1713 C C . LEU A 1 225 ? -6.834 -15.702 -6.862 1.00 90.50 225 LEU A C 1
ATOM 1715 O O . LEU A 1 225 ? -6.734 -16.140 -8.006 1.00 90.50 225 LEU A O 1
ATOM 1719 N N . LEU A 1 226 ? -6.294 -16.312 -5.807 1.00 90.31 226 LEU A N 1
ATOM 1720 C CA . LEU A 1 226 ? -5.475 -17.519 -5.895 1.00 90.31 226 LEU A CA 1
ATOM 1721 C C . LEU A 1 226 ? -6.294 -18.746 -6.321 1.00 90.31 226 LEU A C 1
ATOM 1723 O O . LEU A 1 226 ? -5.749 -19.652 -6.947 1.00 90.31 226 LEU A O 1
ATOM 1727 N N . ALA A 1 227 ? -7.592 -18.772 -6.015 1.00 89.62 227 ALA A N 1
ATOM 1728 C CA . ALA A 1 227 ? -8.497 -19.853 -6.393 1.00 89.62 227 ALA A CA 1
ATOM 1729 C C . ALA A 1 227 ? -8.934 -19.821 -7.869 1.00 89.62 227 ALA A C 1
ATOM 1731 O O . ALA A 1 227 ? -9.613 -20.744 -8.321 1.00 89.62 227 ALA A O 1
ATOM 1732 N N . ARG A 1 228 ? -8.563 -18.789 -8.638 1.00 88.38 228 ARG A N 1
ATOM 1733 C CA . ARG A 1 228 ? -8.871 -18.716 -10.074 1.00 88.38 228 ARG A CA 1
ATOM 1734 C C . ARG A 1 228 ? -8.157 -19.847 -10.835 1.00 88.38 228 ARG A C 1
ATOM 1736 O O . ARG A 1 228 ? -6.979 -20.079 -10.571 1.00 88.38 228 ARG A O 1
ATOM 1743 N N . PRO A 1 229 ? -8.796 -20.508 -11.821 1.00 84.25 229 PRO A N 1
ATOM 1744 C CA . PRO A 1 229 ? -8.155 -21.562 -12.620 1.00 84.25 229 PRO A CA 1
ATOM 1745 C C . PRO A 1 229 ? -6.848 -21.131 -13.304 1.00 84.25 229 PRO A C 1
ATOM 1747 O O . PRO A 1 229 ? -5.907 -21.910 -13.409 1.00 84.25 229 PRO A O 1
ATOM 1750 N N . GLN A 1 230 ? -6.787 -19.874 -13.739 1.00 81.12 230 GLN A N 1
ATOM 1751 C CA . GLN A 1 230 ? -5.621 -19.235 -14.350 1.00 81.12 230 GLN A CA 1
ATOM 1752 C C . GLN A 1 230 ? -4.570 -18.748 -13.334 1.00 81.12 230 GLN A C 1
ATOM 1754 O O . GLN A 1 230 ? -3.537 -18.210 -13.733 1.00 81.12 230 GLN A O 1
ATOM 1759 N N . GLY A 1 231 ? -4.831 -18.895 -12.031 1.00 76.12 231 GLY A N 1
ATOM 1760 C CA . GLY A 1 231 ? -4.007 -18.347 -10.958 1.00 76.12 231 GLY A CA 1
ATOM 1761 C C . GLY A 1 231 ? -3.784 -16.835 -11.090 1.00 76.12 231 GLY A C 1
ATOM 1762 O O . GLY A 1 231 ? -4.654 -16.090 -11.550 1.00 76.12 231 GLY A O 1
ATOM 1763 N N . LEU A 1 232 ? -2.590 -16.386 -10.696 1.00 80.19 232 LEU A N 1
ATOM 1764 C CA . LEU A 1 232 ? -2.117 -15.015 -10.893 1.00 80.19 232 LEU A CA 1
ATOM 1765 C C . LEU A 1 232 ? -1.454 -14.900 -12.278 1.00 80.19 232 LEU A C 1
ATOM 1767 O O . LEU A 1 232 ? -0.240 -15.041 -12.405 1.00 80.19 232 LEU A O 1
ATOM 1771 N N . SER A 1 233 ? -2.240 -14.696 -13.336 1.00 74.06 233 SER A N 1
ATOM 1772 C CA . SER A 1 233 ? -1.724 -14.681 -14.716 1.00 74.06 233 SER A CA 1
ATOM 1773 C C . SER A 1 233 ? -0.711 -13.550 -14.978 1.00 74.06 233 SER A C 1
ATOM 1775 O O . SER A 1 233 ? 0.349 -13.816 -15.542 1.00 74.06 233 SER A O 1
ATOM 1777 N N . ASN A 1 234 ? -0.995 -12.325 -14.511 1.00 83.38 234 ASN A N 1
ATOM 1778 C CA . ASN A 1 234 ? -0.131 -11.128 -14.610 1.00 83.38 234 ASN A CA 1
ATOM 1779 C C . ASN A 1 234 ? 0.026 -10.386 -13.267 1.00 83.38 234 ASN A C 1
ATOM 1781 O O . ASN A 1 234 ? 0.311 -9.186 -13.220 1.00 83.38 234 ASN A O 1
ATOM 1785 N N . ALA A 1 235 ? -0.176 -11.107 -12.169 1.00 90.50 235 ALA A N 1
ATOM 1786 C CA . ALA A 1 235 ? -0.094 -10.576 -10.819 1.00 90.50 235 ALA A CA 1
ATOM 1787 C C . ALA A 1 235 ? 0.979 -11.306 -10.004 1.00 90.50 235 ALA A C 1
ATOM 1789 O O . ALA A 1 235 ? 1.349 -12.441 -10.302 1.00 90.50 235 ALA A O 1
ATOM 1790 N N . THR A 1 236 ? 1.477 -10.648 -8.965 1.00 91.81 236 THR A N 1
ATOM 1791 C CA . THR A 1 236 ? 2.405 -11.212 -7.987 1.00 91.81 236 THR A CA 1
ATOM 1792 C C . THR A 1 236 ? 1.959 -10.859 -6.576 1.00 91.81 236 THR A C 1
ATOM 1794 O O . THR A 1 236 ? 1.304 -9.841 -6.351 1.00 91.81 236 THR A O 1
ATOM 1797 N N . ALA A 1 237 ? 2.289 -11.724 -5.626 1.00 93.12 237 ALA A N 1
ATOM 1798 C CA . ALA A 1 237 ? 1.892 -11.596 -4.236 1.00 93.12 237 ALA A CA 1
ATOM 1799 C C . ALA A 1 237 ? 3.012 -12.094 -3.318 1.00 93.12 237 ALA A C 1
ATOM 1801 O O . ALA A 1 237 ? 3.745 -13.030 -3.647 1.00 93.12 237 ALA A O 1
ATOM 1802 N N . THR A 1 238 ? 3.094 -11.503 -2.132 1.00 92.81 238 THR A N 1
ATOM 1803 C CA . THR A 1 238 ? 3.823 -12.059 -0.992 1.00 92.81 238 THR A CA 1
ATOM 1804 C C . THR A 1 238 ? 2.816 -12.694 -0.044 1.00 92.81 238 THR A C 1
ATOM 1806 O O . THR A 1 238 ? 1.832 -12.071 0.347 1.00 92.81 238 THR A O 1
ATOM 1809 N N . ILE A 1 239 ? 3.067 -13.943 0.344 1.00 89.38 239 ILE A N 1
ATOM 1810 C CA . ILE A 1 239 ? 2.251 -14.641 1.334 1.00 89.38 239 ILE A CA 1
ATOM 1811 C C . ILE A 1 239 ? 2.861 -14.393 2.712 1.00 89.38 239 ILE A C 1
ATOM 1813 O O . ILE A 1 239 ? 3.969 -14.851 3.014 1.00 89.38 239 ILE A O 1
ATOM 1817 N N . TYR A 1 240 ? 2.113 -13.681 3.549 1.00 88.62 240 TYR A N 1
ATOM 1818 C CA . TYR A 1 240 ? 2.321 -13.666 4.989 1.00 88.62 240 TYR A CA 1
ATOM 1819 C C . TYR A 1 240 ? 1.363 -14.656 5.649 1.00 88.62 240 TYR A C 1
ATOM 1821 O O . TYR A 1 240 ? 0.171 -14.700 5.338 1.00 88.62 240 TYR A O 1
ATOM 1829 N N . ASP A 1 241 ? 1.907 -15.454 6.555 1.00 86.25 241 ASP A N 1
ATOM 1830 C CA . ASP A 1 241 ? 1.211 -16.574 7.167 1.00 86.25 241 ASP A CA 1
ATOM 1831 C C . ASP A 1 241 ? 1.462 -16.550 8.680 1.00 86.25 241 ASP A C 1
ATOM 1833 O O . ASP A 1 241 ? 2.613 -16.636 9.124 1.00 86.25 241 ASP A O 1
ATOM 1837 N N . GLY A 1 242 ? 0.399 -16.299 9.449 1.00 74.12 242 GLY A N 1
ATOM 1838 C CA . GLY A 1 242 ? 0.465 -15.956 10.870 1.00 74.12 242 GLY A CA 1
ATOM 1839 C C . GLY A 1 242 ? 0.510 -17.162 11.811 1.00 74.12 242 GLY A C 1
ATOM 1840 O O . GLY A 1 242 ? 0.870 -16.997 12.979 1.00 74.12 242 GLY A O 1
ATOM 1841 N N . GLY A 1 243 ? 0.177 -18.363 11.332 1.00 69.81 243 GLY A N 1
ATOM 1842 C CA . GLY A 1 243 ? 0.155 -19.587 12.131 1.00 69.81 243 GLY A CA 1
ATOM 1843 C C . GLY A 1 243 ? -0.225 -20.829 11.319 1.00 69.81 243 GLY A C 1
ATOM 1844 O O . GLY A 1 243 ? -0.765 -20.727 10.232 1.00 69.81 243 GLY A O 1
ATOM 1845 N N . GLY A 1 244 ? 0.058 -22.011 11.871 1.00 54.00 244 GLY A N 1
ATOM 1846 C CA . GLY A 1 244 ? -0.142 -23.307 11.212 1.00 54.00 244 GLY A CA 1
ATOM 1847 C C . GLY A 1 244 ? 1.061 -24.205 11.475 1.00 54.00 244 GLY A C 1
ATOM 1848 O O . GLY A 1 244 ? 2.163 -23.951 10.988 1.00 54.00 244 GLY A O 1
ATOM 1849 N N . ASP A 1 245 ? 0.896 -25.234 12.308 1.00 49.75 245 ASP A N 1
ATOM 1850 C CA . ASP A 1 245 ? 2.049 -26.014 12.765 1.00 49.75 245 ASP A CA 1
ATOM 1851 C C . ASP A 1 245 ? 2.468 -27.109 11.772 1.00 49.75 245 ASP A C 1
ATOM 1853 O O . ASP A 1 245 ? 3.604 -27.577 11.868 1.00 49.75 245 ASP A O 1
ATOM 1857 N N . ARG A 1 246 ? 1.628 -27.558 10.814 1.00 48.28 246 ARG A N 1
ATOM 1858 C CA . ARG A 1 246 ? 1.986 -28.735 9.978 1.00 48.28 246 ARG A CA 1
ATOM 1859 C C . ARG A 1 246 ? 1.428 -28.858 8.550 1.00 48.28 246 ARG A C 1
ATOM 1861 O O . ARG A 1 246 ? 1.839 -29.822 7.900 1.00 48.28 246 ARG A O 1
ATOM 1868 N N . GLN A 1 247 ? 0.559 -27.993 8.009 1.00 47.53 247 GLN A N 1
ATOM 1869 C CA . GLN A 1 247 ? -0.068 -28.278 6.694 1.00 47.53 247 GLN A CA 1
ATOM 1870 C C . GLN A 1 247 ? -0.309 -27.095 5.739 1.00 47.53 247 GLN A C 1
ATOM 1872 O O . GLN A 1 247 ? -1.161 -27.209 4.858 1.00 47.53 247 GLN A O 1
ATOM 1877 N N . ASP A 1 248 ? 0.476 -26.018 5.793 1.00 50.03 248 ASP A N 1
ATOM 1878 C CA . ASP A 1 248 ? 0.343 -24.982 4.757 1.00 50.03 248 ASP A CA 1
ATOM 1879 C C . ASP A 1 248 ? 0.765 -25.549 3.400 1.00 50.03 248 ASP A C 1
ATOM 1881 O O . ASP A 1 248 ? 1.934 -25.880 3.163 1.00 50.03 248 ASP A O 1
ATOM 1885 N N . ARG A 1 249 ? -0.210 -25.701 2.503 1.00 52.00 249 ARG A N 1
ATOM 1886 C CA . ARG A 1 249 ? -0.010 -26.205 1.144 1.00 52.00 249 ARG A CA 1
ATOM 1887 C C . ARG A 1 249 ? -0.282 -25.082 0.163 1.00 52.00 249 ARG A C 1
ATOM 1889 O O . ARG A 1 249 ? -1.387 -24.545 0.098 1.00 52.00 249 ARG A O 1
ATOM 1896 N N . LEU A 1 250 ? 0.733 -24.764 -0.631 1.00 54.47 250 LEU A N 1
ATOM 1897 C CA . LEU A 1 250 ? 0.577 -23.938 -1.814 1.00 54.47 250 LEU A CA 1
ATOM 1898 C C . LEU A 1 250 ? 0.151 -24.839 -2.982 1.00 54.47 250 LEU A C 1
ATOM 1900 O O . LEU A 1 250 ? 0.967 -25.590 -3.512 1.00 54.47 250 LEU A O 1
ATOM 1904 N N . LEU A 1 251 ? -1.120 -24.786 -3.376 1.00 47.78 251 LEU A N 1
ATOM 1905 C CA . LEU A 1 251 ? -1.656 -25.526 -4.520 1.00 47.78 251 LEU A CA 1
ATOM 1906 C C . LEU A 1 251 ? -1.904 -24.566 -5.689 1.00 47.78 251 LEU A C 1
ATOM 1908 O O . LEU A 1 251 ? -3.037 -24.211 -6.008 1.00 47.78 251 LEU A O 1
ATOM 1912 N N . ALA A 1 252 ? -0.832 -24.140 -6.356 1.00 40.91 252 ALA A N 1
ATOM 1913 C CA . ALA A 1 252 ? -0.946 -23.427 -7.625 1.00 40.91 252 ALA A CA 1
ATOM 1914 C C . ALA A 1 252 ? -1.053 -24.451 -8.769 1.00 40.91 252 ALA A C 1
ATOM 1916 O O . ALA A 1 252 ? -0.046 -24.989 -9.222 1.00 40.91 252 ALA A O 1
ATOM 1917 N N . ARG A 1 253 ? -2.269 -24.755 -9.243 1.00 34.53 253 ARG A N 1
ATOM 1918 C CA . ARG A 1 253 ? -2.429 -25.456 -10.527 1.00 34.53 253 ARG A CA 1
ATOM 1919 C C . ARG A 1 253 ? -2.261 -24.442 -11.654 1.00 34.53 253 ARG A C 1
ATOM 1921 O O . ARG A 1 253 ? -3.155 -23.644 -11.893 1.00 34.53 253 ARG A O 1
ATOM 1928 N N . HIS A 1 254 ? -1.137 -24.497 -12.361 1.00 35.19 254 HIS A N 1
ATOM 1929 C CA . HIS A 1 254 ? -1.014 -23.880 -13.677 1.00 35.19 254 HIS A CA 1
ATOM 1930 C C . HIS A 1 254 ? -1.565 -24.874 -14.708 1.00 35.19 254 HIS A C 1
ATOM 1932 O O . HIS A 1 254 ? -0.906 -25.864 -15.021 1.00 35.19 254 HIS A O 1
ATOM 1938 N N . GLN A 1 255 ? -2.768 -24.646 -15.245 1.00 32.44 255 GLN A N 1
ATOM 1939 C CA . GLN A 1 255 ? -3.123 -25.263 -16.526 1.00 32.44 255 GLN A CA 1
ATOM 1940 C C . GLN A 1 255 ? -2.375 -24.500 -17.617 1.00 32.44 255 GLN A C 1
ATOM 1942 O O . GLN A 1 255 ? -2.875 -23.540 -18.195 1.00 32.44 255 GLN A O 1
ATOM 1947 N N . GLY A 1 256 ? -1.131 -24.912 -17.862 1.00 30.00 256 GLY A N 1
ATOM 1948 C CA . GLY A 1 256 ? -0.482 -24.584 -19.121 1.00 30.00 256 GLY A CA 1
ATOM 1949 C C . GLY A 1 256 ? -1.275 -25.268 -20.220 1.00 30.00 256 GLY A C 1
ATOM 1950 O O . GLY A 1 256 ? -1.693 -26.415 -20.045 1.00 30.00 256 GLY A O 1
ATOM 1951 N N . ALA A 1 257 ? -1.497 -24.568 -21.332 1.00 32.84 257 ALA A N 1
ATOM 1952 C CA . ALA A 1 257 ? -1.904 -25.216 -22.569 1.00 32.84 257 ALA A CA 1
ATOM 1953 C C . ALA A 1 257 ? -1.074 -26.501 -22.745 1.00 32.84 257 ALA A C 1
ATOM 1955 O O . ALA A 1 257 ? 0.133 -26.495 -22.486 1.00 32.84 257 ALA A O 1
ATOM 1956 N N . ALA A 1 258 ? -1.757 -27.599 -23.069 1.00 32.81 258 ALA A N 1
ATOM 1957 C CA . ALA A 1 258 ? -1.218 -28.951 -23.085 1.00 32.81 258 ALA A CA 1
ATOM 1958 C C . ALA A 1 258 ? 0.246 -29.011 -23.580 1.00 32.81 258 ALA A C 1
ATOM 1960 O O . ALA A 1 258 ? 0.520 -28.710 -24.738 1.00 32.81 258 ALA A O 1
ATOM 1961 N N . GLY A 1 259 ? 1.177 -29.409 -22.700 1.00 32.50 259 GLY A N 1
ATOM 1962 C CA . GLY A 1 259 ? 2.517 -29.872 -23.093 1.00 32.50 259 GLY A CA 1
ATOM 1963 C C . GLY A 1 259 ? 3.732 -28.963 -22.839 1.00 32.50 259 GLY A C 1
ATOM 1964 O O . GLY A 1 259 ? 4.821 -29.328 -23.270 1.00 32.50 259 GLY A O 1
ATOM 1965 N N . GLY A 1 260 ? 3.616 -27.823 -22.149 1.00 28.22 260 GLY A N 1
ATOM 1966 C CA . GLY A 1 260 ? 4.780 -26.986 -21.788 1.00 28.22 260 GLY A CA 1
ATOM 1967 C C . GLY A 1 260 ? 5.383 -27.296 -20.400 1.00 28.22 260 GLY A C 1
ATOM 1968 O O . GLY A 1 260 ? 4.631 -27.673 -19.502 1.00 28.22 260 GLY A O 1
ATOM 1969 N N . PRO A 1 261 ? 6.706 -27.117 -20.181 1.00 26.17 261 PRO A N 1
ATOM 1970 C CA . PRO A 1 261 ? 7.348 -27.375 -18.888 1.00 26.17 261 PRO A CA 1
ATOM 1971 C C . PRO A 1 261 ? 6.829 -26.446 -17.778 1.00 26.17 261 PRO A C 1
ATOM 1973 O O . PRO A 1 261 ? 6.562 -25.264 -18.010 1.00 26.17 261 PRO A O 1
ATOM 1976 N N . GLU A 1 262 ? 6.718 -26.988 -16.561 1.00 29.11 262 GLU A N 1
ATOM 1977 C CA . GLU A 1 262 ? 6.286 -26.275 -15.354 1.00 29.11 262 GLU A CA 1
ATOM 1978 C C . GLU A 1 262 ? 7.177 -25.048 -15.088 1.00 29.11 262 GLU A C 1
ATOM 1980 O O . GLU A 1 262 ? 8.372 -25.173 -14.818 1.00 29.11 262 GLU A O 1
ATOM 1985 N N . ARG A 1 263 ? 6.601 -23.841 -15.142 1.00 32.12 263 ARG A N 1
ATOM 1986 C CA . ARG A 1 263 ? 7.260 -22.613 -14.675 1.00 32.12 263 ARG A CA 1
ATOM 1987 C C . ARG A 1 263 ? 6.637 -22.173 -13.357 1.00 32.12 263 ARG A C 1
ATOM 1989 O O . ARG A 1 263 ? 5.495 -21.722 -13.315 1.00 32.12 263 ARG A O 1
ATOM 1996 N N . TRP A 1 264 ? 7.414 -22.277 -12.284 1.00 32.72 264 TRP A N 1
ATOM 1997 C CA . TRP A 1 264 ? 7.091 -21.693 -10.986 1.00 32.72 264 TRP A CA 1
ATOM 1998 C C . TRP A 1 264 ? 7.257 -20.171 -11.069 1.00 32.72 264 TRP A C 1
ATOM 2000 O O . TRP A 1 264 ? 8.341 -19.684 -11.381 1.00 32.72 264 TRP A O 1
ATOM 2010 N N . ARG A 1 265 ? 6.193 -19.405 -10.803 1.00 46.16 265 ARG A N 1
ATOM 2011 C CA . ARG A 1 265 ? 6.305 -17.957 -10.561 1.00 46.16 265 ARG A CA 1
ATOM 2012 C C . ARG A 1 265 ? 6.621 -17.740 -9.080 1.00 46.16 265 ARG A C 1
ATOM 2014 O O . ARG A 1 265 ? 6.017 -18.383 -8.223 1.00 46.16 265 ARG A O 1
ATOM 2021 N N . HIS A 1 266 ? 7.595 -16.880 -8.788 1.00 39.28 266 HIS A N 1
ATOM 2022 C CA . HIS A 1 266 ? 8.087 -16.643 -7.431 1.00 39.28 266 HIS A CA 1
ATOM 2023 C C . HIS A 1 266 ? 6.978 -16.115 -6.511 1.00 39.28 266 HIS A C 1
ATOM 2025 O O . HIS A 1 266 ? 6.495 -15.001 -6.686 1.00 39.28 266 HIS A O 1
ATOM 2031 N N . LEU A 1 267 ? 6.615 -16.908 -5.503 1.00 47.66 267 LEU A N 1
ATOM 2032 C CA . LEU A 1 267 ? 5.844 -16.469 -4.343 1.00 47.66 267 LEU A CA 1
ATOM 2033 C C . LEU A 1 267 ? 6.819 -16.309 -3.178 1.00 47.66 267 LEU A C 1
ATOM 2035 O O . LEU A 1 267 ? 7.446 -17.279 -2.748 1.00 47.66 267 LEU A O 1
ATOM 2039 N N . GLY A 1 268 ? 6.977 -15.083 -2.683 1.00 43.78 268 GLY A N 1
ATOM 2040 C CA . GLY A 1 268 ? 7.733 -14.826 -1.458 1.00 43.78 268 GLY A CA 1
ATOM 2041 C C . GLY A 1 268 ? 6.923 -15.279 -0.242 1.00 43.78 268 GLY A C 1
ATOM 2042 O O . GLY A 1 268 ? 5.741 -14.951 -0.143 1.00 43.78 268 GLY A O 1
ATOM 2043 N N . ARG A 1 269 ? 7.537 -16.023 0.687 1.00 50.56 269 ARG A N 1
ATOM 2044 C CA . ARG A 1 269 ? 6.927 -16.374 1.982 1.00 50.56 269 ARG A CA 1
ATOM 2045 C C . ARG A 1 269 ? 7.656 -15.646 3.105 1.00 50.56 269 ARG A C 1
ATOM 2047 O O . ARG A 1 269 ? 8.862 -1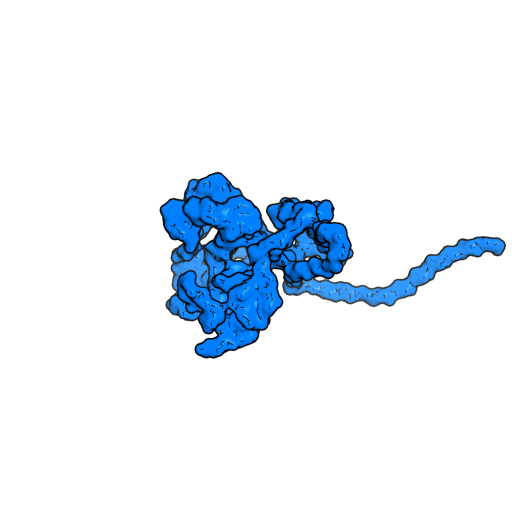5.822 3.262 1.00 50.56 269 ARG A O 1
ATOM 2054 N N . VAL A 1 270 ? 6.921 -14.889 3.915 1.00 52.31 270 VAL A N 1
ATOM 2055 C CA . VAL A 1 270 ? 7.443 -14.254 5.137 1.00 52.31 270 VAL A CA 1
ATOM 2056 C C . VAL A 1 270 ? 6.842 -14.965 6.349 1.00 52.31 270 VAL A C 1
ATOM 2058 O O . VAL A 1 270 ? 5.630 -15.148 6.417 1.00 52.31 270 VAL A O 1
ATOM 2061 N N . ARG A 1 271 ? 7.687 -15.390 7.300 1.00 56.53 271 ARG A N 1
ATOM 2062 C CA . ARG A 1 271 ? 7.260 -15.993 8.577 1.00 56.53 271 ARG A CA 1
ATOM 2063 C C . ARG A 1 271 ? 7.431 -15.001 9.738 1.00 56.53 271 ARG A C 1
ATOM 2065 O O . ARG A 1 271 ? 8.358 -14.190 9.680 1.00 56.53 271 ARG A O 1
ATOM 2072 N N . PRO A 1 272 ? 6.615 -15.087 10.805 1.00 47.97 272 PRO A N 1
ATOM 2073 C CA . PRO A 1 272 ? 6.771 -14.251 11.995 1.00 47.97 272 PRO A CA 1
ATOM 2074 C C . PRO A 1 272 ? 8.151 -14.434 12.649 1.00 47.97 272 PRO A C 1
ATOM 2076 O O . PRO A 1 272 ? 8.632 -15.560 12.802 1.00 47.97 272 PRO A O 1
ATOM 2079 N N . GLN A 1 273 ? 8.785 -13.341 13.082 1.00 48.00 273 GLN A N 1
ATOM 2080 C CA . GLN A 1 273 ? 9.986 -13.417 13.919 1.00 48.00 273 GLN A CA 1
ATOM 2081 C C . GLN A 1 273 ? 9.582 -13.734 15.370 1.00 48.00 273 GLN A C 1
ATOM 2083 O O . GLN A 1 273 ? 8.826 -12.976 15.970 1.00 48.00 273 GLN A O 1
ATOM 2088 N N . GLY A 1 274 ? 10.092 -14.836 15.942 1.00 39.16 274 GLY A N 1
ATOM 2089 C CA . GLY A 1 274 ? 10.041 -15.078 17.395 1.00 39.16 274 GLY A CA 1
ATOM 2090 C C . GLY A 1 274 ? 9.323 -16.332 17.918 1.00 39.16 274 GLY A C 1
ATOM 2091 O O . GLY A 1 274 ? 9.211 -16.458 19.133 1.00 39.16 274 GLY A O 1
ATOM 2092 N N . GLN A 1 275 ? 8.874 -17.282 17.086 1.00 37.56 275 GLN A N 1
ATOM 2093 C CA . GLN A 1 275 ? 8.370 -18.568 17.607 1.00 37.56 275 GLN A CA 1
ATOM 2094 C C . GLN A 1 275 ? 9.491 -19.615 17.793 1.00 37.56 275 GLN A C 1
ATOM 2096 O O . GLN A 1 275 ? 10.375 -19.730 16.934 1.00 37.56 275 GLN A O 1
ATOM 2101 N N . PRO A 1 276 ? 9.490 -20.389 18.899 1.00 31.80 276 PRO A N 1
ATOM 2102 C CA . PRO A 1 276 ? 10.520 -21.385 19.165 1.00 31.80 276 PRO A CA 1
ATOM 2103 C C . PRO A 1 276 ? 10.498 -22.508 18.123 1.00 31.80 276 PRO A C 1
ATOM 2105 O O . PRO A 1 276 ? 9.469 -23.109 17.830 1.00 31.80 276 PRO A O 1
ATOM 2108 N N . ARG A 1 277 ? 11.679 -22.839 17.585 1.00 36.72 277 ARG A N 1
ATOM 2109 C CA . ARG A 1 277 ? 11.866 -24.035 16.756 1.00 36.72 277 ARG A CA 1
ATOM 2110 C C . ARG A 1 277 ? 11.702 -25.269 17.643 1.00 36.72 277 ARG A C 1
ATOM 2112 O O . ARG A 1 277 ? 12.656 -25.663 18.315 1.00 36.72 277 ARG A O 1
ATOM 2119 N N . HIS A 1 278 ? 10.542 -25.919 17.621 1.00 33.50 278 HIS A N 1
ATOM 2120 C CA . HIS A 1 278 ? 10.413 -27.252 18.205 1.00 33.50 278 HIS A CA 1
ATOM 2121 C C . HIS A 1 278 ? 11.220 -28.256 17.368 1.00 33.50 278 HIS A C 1
ATOM 2123 O O . HIS A 1 278 ? 10.743 -28.834 16.395 1.00 33.50 278 HIS A O 1
ATOM 2129 N N . ARG A 1 279 ? 12.489 -28.463 17.744 1.00 32.34 279 ARG A N 1
ATOM 2130 C CA . ARG A 1 279 ? 13.256 -29.639 17.325 1.00 32.34 279 ARG A CA 1
ATOM 2131 C C . ARG A 1 279 ? 12.672 -30.845 18.049 1.00 32.34 279 ARG A C 1
ATOM 2133 O O . ARG A 1 279 ? 12.867 -30.966 19.255 1.00 32.34 279 ARG A O 1
ATOM 2140 N N . HIS A 1 280 ? 12.042 -31.768 17.327 1.00 30.11 280 HIS A N 1
ATOM 2141 C CA . HIS A 1 280 ? 11.850 -33.115 17.853 1.00 30.11 280 HIS A CA 1
ATOM 2142 C C . HIS A 1 280 ? 12.821 -34.102 17.216 1.00 30.11 280 HIS A C 1
ATOM 2144 O O . HIS A 1 280 ? 12.879 -34.273 16.001 1.00 30.11 280 HIS A O 1
ATOM 2150 N N . ARG A 1 281 ? 13.594 -34.734 18.107 1.00 29.80 281 ARG A N 1
ATOM 2151 C CA . ARG A 1 281 ? 14.356 -35.960 17.882 1.00 29.80 281 ARG A CA 1
ATOM 2152 C C . ARG A 1 281 ? 13.430 -37.021 17.283 1.00 29.80 281 ARG A C 1
ATOM 2154 O O . ARG A 1 281 ? 12.403 -37.337 17.881 1.00 29.80 281 ARG A O 1
ATOM 2161 N N . HIS A 1 282 ? 13.830 -37.590 16.150 1.00 30.16 282 HIS A N 1
ATOM 2162 C CA . HIS A 1 282 ? 13.291 -38.856 15.669 1.00 30.16 282 HIS A CA 1
ATOM 2163 C C . HIS A 1 282 ? 13.571 -39.940 16.717 1.00 30.16 282 HIS A C 1
ATOM 2165 O O . HIS A 1 282 ? 14.721 -40.290 16.970 1.00 30.16 282 HIS A O 1
ATOM 2171 N N . GLY A 1 283 ? 12.514 -40.431 17.359 1.00 27.88 283 GLY A N 1
ATOM 2172 C CA . GLY A 1 283 ? 12.520 -41.709 18.052 1.00 27.88 283 GLY A CA 1
ATOM 2173 C C . GLY A 1 283 ? 11.934 -42.751 17.113 1.00 27.88 283 GLY A C 1
ATOM 2174 O O . GLY A 1 283 ? 10.720 -42.793 16.929 1.00 27.88 283 GLY A O 1
ATOM 2175 N N . ASP A 1 284 ? 12.793 -43.569 16.514 1.00 33.44 284 ASP A N 1
ATOM 2176 C CA . ASP A 1 284 ? 12.380 -44.775 15.807 1.00 33.44 284 ASP A CA 1
ATOM 2177 C C . ASP A 1 284 ? 11.661 -45.719 16.780 1.00 33.44 284 ASP A C 1
ATOM 2179 O O . ASP A 1 284 ? 12.254 -46.254 17.717 1.00 33.44 284 ASP A O 1
ATOM 2183 N N . ARG A 1 285 ? 10.374 -45.973 16.537 1.00 31.45 285 ARG A N 1
ATOM 2184 C CA . ARG A 1 285 ? 9.706 -47.191 17.006 1.00 31.45 285 ARG A CA 1
ATOM 2185 C C . ARG A 1 285 ? 9.039 -47.866 15.818 1.00 31.45 285 ARG A C 1
ATOM 2187 O O . ARG A 1 285 ? 7.914 -47.548 15.444 1.00 31.45 285 ARG A O 1
ATOM 2194 N N . LYS A 1 286 ? 9.761 -48.828 15.239 1.00 33.31 286 LYS A N 1
ATOM 2195 C CA . LYS A 1 286 ? 9.201 -49.863 14.367 1.00 33.31 286 LYS A CA 1
ATOM 2196 C C . LYS A 1 286 ? 8.175 -50.666 15.170 1.00 33.31 286 LYS A C 1
ATOM 2198 O O . LYS A 1 286 ? 8.550 -51.391 16.086 1.00 33.31 286 LYS A O 1
ATOM 2203 N N . LEU A 1 287 ? 6.900 -50.572 14.805 1.00 30.41 287 LEU A N 1
ATOM 2204 C CA . LEU A 1 287 ? 5.894 -51.569 15.164 1.00 30.41 287 LEU A CA 1
ATOM 2205 C C . LEU A 1 287 ? 5.636 -52.416 13.911 1.00 30.41 287 LEU A C 1
ATOM 2207 O O . LEU A 1 287 ? 4.853 -52.034 13.046 1.00 30.41 287 LEU A O 1
ATOM 2211 N N . CYS A 1 288 ? 6.345 -53.539 13.780 1.00 32.31 288 CYS A N 1
ATOM 2212 C CA . CYS A 1 288 ? 6.037 -54.538 12.760 1.00 32.31 288 CYS A CA 1
ATOM 2213 C C . CYS A 1 288 ? 5.142 -55.612 13.387 1.00 32.31 288 CYS A C 1
ATOM 2215 O O . CYS A 1 288 ? 5.488 -56.211 14.407 1.00 32.31 288 CYS A O 1
ATOM 2217 N N . ARG A 1 289 ? 3.965 -55.801 12.786 1.00 33.16 289 ARG A N 1
ATOM 2218 C CA . ARG A 1 289 ? 2.964 -56.809 13.142 1.00 33.16 289 ARG A CA 1
ATOM 2219 C C . ARG A 1 289 ? 3.522 -58.221 12.929 1.00 33.16 289 ARG A C 1
ATOM 2221 O O . ARG A 1 289 ? 4.081 -58.521 11.881 1.00 33.16 289 ARG A O 1
ATOM 2228 N N . ARG A 1 290 ? 3.290 -59.088 13.917 1.00 32.47 290 ARG A N 1
ATOM 2229 C CA . ARG A 1 290 ? 3.425 -60.549 13.842 1.00 32.47 290 ARG A CA 1
ATOM 2230 C C . ARG A 1 290 ? 2.336 -61.105 12.911 1.00 32.47 290 ARG A C 1
ATOM 2232 O O . ARG A 1 290 ? 1.155 -60.909 13.185 1.00 32.47 290 ARG A O 1
ATOM 2239 N N . THR A 1 291 ? 2.722 -61.807 11.850 1.00 41.47 291 THR A N 1
ATOM 2240 C CA . THR A 1 291 ? 1.858 -62.752 11.124 1.00 41.47 291 THR A CA 1
ATOM 2241 C C . THR A 1 291 ? 2.137 -64.157 11.645 1.00 41.47 291 THR A C 1
ATOM 2243 O O . THR A 1 291 ? 3.298 -64.522 11.828 1.00 41.47 291 THR A O 1
ATOM 2246 N N . GLY A 1 292 ? 1.077 -64.910 11.932 1.00 37.38 292 GLY A N 1
ATOM 2247 C CA . GLY A 1 292 ? 1.162 -66.257 12.485 1.00 37.38 292 GLY A CA 1
ATOM 2248 C C . GLY A 1 292 ? 1.606 -67.321 11.482 1.00 37.38 292 GLY A C 1
ATOM 2249 O O . GLY A 1 292 ? 1.380 -67.198 10.279 1.00 37.38 292 GLY A O 1
ATOM 2250 N N . ARG A 1 293 ? 2.199 -68.377 12.030 1.00 35.41 293 ARG A N 1
ATOM 2251 C CA . ARG A 1 293 ? 1.755 -69.771 11.938 1.00 35.41 293 ARG A CA 1
ATOM 2252 C C . ARG A 1 293 ? 2.140 -70.458 13.242 1.00 35.41 293 ARG A C 1
ATOM 2254 O O . ARG A 1 293 ? 3.153 -70.019 13.832 1.00 35.41 293 ARG A O 1
#

InterPro domains:
  IPR006026 Peptidase, metallopeptidase [SM00235] (32-170)
  IPR024079 Metallopeptidase, catalytic domain superfamily [G3DSA:3.40.390.10] (9-201)
  IPR034033 Serralysin-like metallopeptidase domain [cd04277] (32-199)

pLDDT: mean 84.33, std 21.78, range [26.17, 98.88]

Secondary structure (DSSP, 8-state):
---B---HHHHHHIIIIIHHHHTT-S-S--EE---SS--EEEEEEEES-HHHHHHHHHHHHHHHTTSS-EEEE-SS--SEEEE-SSSSEEEEEEE-TTSEEEEEEEEE-HHHHHHH-SSTTSHHHHHHHHHHHHHTT---SS---TT--GGG-SBTT-STTT-TT-S--TTT-SSS-----EE-S--HHHHHHHHHHH---SSSTTSS--EEETT----SHHHHHHTSTT-SSSEE-EEE----SS--EEE-----STTPPP-----EEE--TT-------------PPPPP-

Radius of gyration: 21.14 Å; chains: 1; bounding box: 45×87×47 Å

Sequence (293 aa):
MSAMPAATQTLAHYMTHEYWRAEGLPFTTLRHAVTPTNKVVTVNLTGLTAEGQWLARQALEAWKSVVDLDFREVTSGGKILFDDNAAGASTSHSATRGGTILSAKVVISTDWLARYGTTLDSYSFHTYLHEIGHALGLGHLGTYRANASFSEARFLTDSWQQSVMSYFNQNENTFIDASYARVVTPMMADVMAIQSLYGAPRGGATAGDTVYGLGGTLKTYLGSLLARPQGLSNATATIYDGGGDRQDRLLARHQGAAGGPERWRHLGRVRPQGQPRHRHRHGDRKLCRRTGR

Organism: NCBI:txid1123069

Foldseek 3Di:
DFAAADDLQRLLQCQAAVQCVVVVALERGAAADADPVGQEFEEECLQDDPLLSVLLVQLVVQLLQQFAHDYHYDHDDTQEYEHQPDDAWAKDFDADSHNHTSHMYTYHHPVNCVVFHRDLQTVVSLSSNQRVLVSRTTAASHPADPPDACSRGNHLPAEPQSASSGPHFQVRRPNDNDDAARENHGHNSSSSNNCVRGHTHDDDQQAEAWEAAQVTDRPGPRSVQRNDQCRRVRHAYEDEHADYDDHHHHDRDHPDPPDDDDDDDDHHYDYDPDDDDPDDDDDDDDDDDDDDD